Protein AF-A0A836BJX6-F1 (afdb_monomer_lite)

pLDDT: mean 82.96, std 8.52, range [55.5, 93.0]

Sequence (213 aa):
MNEREEIRWKFQVMLENTSTVMNWAENQRKILVDFYKQNIRDVEKVRNYWIAGIGFGITIFAPLIAIGAIELFYSFYLIVAGLVAIGLFMVTNNYIFKKTQEQDKINVMYFQAINGEMLPLKGMISTLALNDDQKTINMITLQNYIHSYTKAISYDVSFHMSKTMKLDKFDDKPFRESYEYAKQNLELFSKSDYETGVDRIKKFIEDFEKNEK

Structure (mmCIF, N/CA/C/O backbone):
data_AF-A0A836BJX6-F1
#
_entry.id   AF-A0A836BJX6-F1
#
loop_
_atom_site.group_PDB
_atom_site.id
_atom_site.type_symbol
_atom_site.label_atom_id
_atom_site.label_alt_id
_atom_site.label_comp_id
_atom_site.label_asym_id
_atom_site.label_entity_id
_atom_site.label_seq_id
_atom_site.pdbx_PDB_ins_code
_atom_site.Cartn_x
_atom_site.Cartn_y
_atom_site.Cartn_z
_atom_site.occupancy
_atom_site.B_iso_or_equiv
_atom_site.auth_seq_id
_atom_site.auth_comp_id
_atom_site.auth_asym_id
_atom_site.auth_atom_id
_atom_site.pdbx_PDB_model_num
ATOM 1 N N . MET A 1 1 ? -12.489 10.574 38.493 1.00 55.81 1 MET A N 1
ATOM 2 C CA . MET A 1 1 ? -12.657 10.728 37.034 1.00 55.81 1 MET A CA 1
ATOM 3 C C . MET A 1 1 ? -14.092 10.351 36.724 1.00 55.81 1 MET A C 1
ATOM 5 O O . MET A 1 1 ? -14.533 9.329 37.235 1.00 55.81 1 MET A O 1
ATOM 9 N N . ASN A 1 2 ? -14.851 11.207 36.045 1.00 79.94 2 ASN A N 1
ATOM 10 C CA . ASN A 1 2 ? -16.271 10.952 35.777 1.00 79.94 2 ASN A CA 1
ATOM 11 C C . ASN A 1 2 ? -16.389 9.897 34.654 1.00 79.94 2 ASN A C 1
ATOM 13 O O . ASN A 1 2 ? -15.623 9.978 33.697 1.00 79.94 2 ASN A O 1
ATOM 17 N N . GLU A 1 3 ? -17.316 8.932 34.718 1.00 76.56 3 GLU A N 1
ATOM 18 C CA . GLU A 1 3 ? -17.460 7.866 33.691 1.00 76.56 3 GLU A CA 1
ATOM 19 C C . GLU A 1 3 ? -17.568 8.441 32.266 1.00 76.56 3 GLU A C 1
ATOM 21 O O . GLU A 1 3 ? -17.041 7.891 31.300 1.00 76.56 3 GLU A O 1
ATOM 26 N N . ARG A 1 4 ? -18.189 9.620 32.139 1.00 77.00 4 ARG A N 1
ATOM 27 C CA . ARG A 1 4 ? -18.310 10.358 30.875 1.00 77.00 4 ARG A CA 1
ATOM 28 C C . ARG A 1 4 ? -16.966 10.838 30.314 1.00 77.00 4 ARG A C 1
ATOM 30 O O . ARG A 1 4 ? -16.794 10.882 29.099 1.00 77.00 4 ARG A O 1
ATOM 37 N N . GLU A 1 5 ? -16.025 11.223 31.173 1.00 81.75 5 GLU A N 1
ATOM 38 C CA . GLU A 1 5 ? -14.677 11.638 30.756 1.00 81.75 5 GLU A CA 1
ATOM 39 C C . GLU A 1 5 ? -13.862 10.438 30.275 1.00 81.75 5 GLU A C 1
ATOM 41 O O . GLU A 1 5 ? -13.159 10.541 29.273 1.00 81.75 5 GLU A O 1
ATOM 46 N N . GLU A 1 6 ? -14.005 9.287 30.935 1.00 82.38 6 GLU A N 1
ATOM 47 C CA . GLU A 1 6 ? -13.328 8.052 30.537 1.00 82.38 6 GLU A CA 1
ATOM 48 C C . GLU A 1 6 ? -13.796 7.559 29.160 1.00 82.38 6 GLU A C 1
ATOM 50 O O . GLU A 1 6 ? -12.974 7.205 28.313 1.00 82.38 6 GLU A O 1
ATOM 55 N N . ILE A 1 7 ? -15.107 7.582 28.900 1.00 82.12 7 ILE A N 1
ATOM 56 C CA . ILE A 1 7 ? -15.665 7.197 27.597 1.00 82.12 7 ILE A CA 1
ATOM 57 C C . ILE A 1 7 ? -15.179 8.148 26.494 1.00 82.12 7 ILE A C 1
ATOM 59 O O . ILE A 1 7 ? -14.721 7.689 25.445 1.00 82.12 7 ILE A O 1
ATOM 63 N N . ARG A 1 8 ? -15.198 9.467 26.737 1.00 82.62 8 ARG A N 1
ATOM 64 C CA . ARG A 1 8 ? -14.658 10.461 25.791 1.00 82.62 8 ARG A CA 1
ATOM 65 C C . ARG A 1 8 ? -13.181 10.231 25.496 1.00 82.62 8 ARG A C 1
ATOM 67 O O . ARG A 1 8 ? -12.785 10.275 24.334 1.00 82.62 8 ARG A O 1
ATOM 74 N N . TRP A 1 9 ? -12.385 9.950 26.526 1.00 85.88 9 TRP A N 1
ATOM 75 C CA . TRP A 1 9 ? -10.968 9.643 26.361 1.00 85.88 9 TRP A CA 1
ATOM 76 C C . TRP A 1 9 ? -10.759 8.383 25.510 1.00 85.88 9 TRP A C 1
ATOM 78 O O . TRP A 1 9 ? -9.956 8.404 24.581 1.00 85.88 9 TRP A O 1
ATOM 88 N N . LYS A 1 10 ? -11.540 7.317 25.727 1.00 87.38 10 LYS A N 1
ATOM 89 C CA . LYS A 1 10 ? -11.492 6.101 24.892 1.00 87.38 10 LYS A CA 1
ATOM 90 C C . LYS A 1 10 ? -11.817 6.395 23.424 1.00 87.38 10 LYS A C 1
ATOM 92 O O . LYS A 1 10 ? -11.100 5.930 22.539 1.00 87.38 10 LYS A O 1
ATOM 97 N N . PHE A 1 11 ? -12.843 7.202 23.145 1.00 88.94 11 PHE A N 1
ATOM 98 C CA . PHE A 1 11 ? -13.142 7.647 21.776 1.00 88.94 11 PHE A CA 1
ATOM 99 C C . PHE A 1 11 ? -12.003 8.456 21.158 1.00 88.94 11 PHE A C 1
ATOM 101 O O . PHE A 1 11 ? -11.637 8.211 20.007 1.00 88.94 11 PHE A O 1
ATOM 108 N N . GLN A 1 12 ? -11.401 9.367 21.922 1.00 88.56 12 GLN A N 1
ATOM 109 C CA . GLN A 1 12 ? -10.245 10.132 21.467 1.00 88.56 12 GLN A CA 1
ATOM 110 C C . GLN A 1 12 ? -9.068 9.214 21.108 1.00 88.56 12 GLN A C 1
ATOM 112 O O . GLN A 1 12 ? -8.523 9.336 20.013 1.00 88.56 12 GLN A O 1
ATOM 117 N N . VAL A 1 13 ? -8.741 8.237 21.958 1.00 88.00 13 VAL A N 1
ATOM 118 C CA . VAL A 1 13 ? -7.689 7.242 21.687 1.00 88.00 13 VAL A CA 1
ATOM 119 C C . VAL A 1 13 ? -7.976 6.463 20.397 1.00 88.00 13 VAL A C 1
ATOM 121 O O . VAL A 1 13 ? -7.078 6.251 19.582 1.00 88.00 13 VAL A O 1
ATOM 124 N N . MET A 1 14 ? -9.228 6.066 20.151 1.00 89.56 14 MET A N 1
ATOM 125 C CA . MET A 1 14 ? -9.612 5.370 18.913 1.00 89.56 14 MET A CA 1
ATOM 126 C C . MET A 1 14 ? -9.451 6.254 17.661 1.00 89.56 14 MET A C 1
ATOM 128 O O . MET A 1 14 ? -8.973 5.780 16.623 1.00 89.56 14 MET A O 1
ATOM 132 N N . LEU A 1 15 ? -9.793 7.545 17.751 1.00 89.75 15 LEU A N 1
ATOM 133 C CA . LEU A 1 15 ? -9.599 8.518 16.667 1.00 89.75 15 LEU A CA 1
ATOM 134 C C . LEU A 1 15 ? -8.116 8.789 16.384 1.00 89.75 15 LEU A C 1
ATOM 136 O O . LEU A 1 15 ? -7.718 8.886 15.217 1.00 89.75 15 LEU A O 1
ATOM 140 N N . GLU A 1 16 ? -7.300 8.903 17.431 1.00 89.31 16 GLU A N 1
ATOM 141 C CA . GLU A 1 16 ? -5.851 9.105 17.335 1.00 89.31 16 GLU A CA 1
ATOM 142 C C . GLU A 1 16 ? -5.159 7.884 16.726 1.00 89.31 16 GLU A C 1
ATOM 144 O O . GLU A 1 16 ? -4.357 8.035 15.801 1.00 89.31 16 GLU A O 1
ATOM 149 N N . ASN A 1 17 ? -5.534 6.674 17.150 1.00 85.75 17 ASN A N 1
ATOM 150 C CA . ASN A 1 17 ? -5.031 5.429 16.570 1.00 85.75 17 ASN A CA 1
ATOM 151 C C . ASN A 1 17 ? -5.356 5.339 15.075 1.00 85.75 17 ASN A C 1
ATOM 153 O O . ASN A 1 17 ? -4.464 5.105 14.260 1.00 85.75 17 ASN A O 1
ATOM 157 N N . THR A 1 18 ? -6.609 5.607 14.696 1.00 88.50 18 THR A N 1
ATOM 158 C CA . THR A 1 18 ? -7.029 5.595 13.285 1.00 88.50 18 THR A CA 1
ATOM 159 C C . THR A 1 18 ? -6.252 6.636 12.474 1.00 88.50 18 THR A C 1
ATOM 161 O O . THR A 1 18 ? -5.728 6.333 11.404 1.00 88.50 18 THR A O 1
ATOM 164 N N . SER A 1 19 ? -6.093 7.851 13.009 1.00 90.94 19 SER A N 1
ATOM 165 C CA . SER A 1 19 ? -5.349 8.930 12.341 1.00 90.94 19 SER A CA 1
ATOM 166 C C . SER A 1 19 ? -3.856 8.611 12.199 1.00 90.94 19 SER A C 1
ATOM 168 O O . SER A 1 19 ? -3.253 8.923 11.174 1.00 90.94 19 SER A O 1
ATOM 170 N N . THR A 1 20 ? -3.260 7.954 13.194 1.00 89.00 20 THR A N 1
ATOM 171 C CA . THR A 1 20 ? -1.860 7.509 13.156 1.00 89.00 20 THR A CA 1
ATOM 172 C C . THR A 1 20 ? -1.645 6.488 12.047 1.00 89.00 20 THR A C 1
ATOM 174 O O . THR A 1 20 ? -0.697 6.610 11.271 1.00 89.00 20 THR A O 1
ATOM 177 N N . VAL A 1 21 ? -2.556 5.522 11.916 1.00 86.94 21 VAL A N 1
ATOM 178 C CA . VAL A 1 21 ? -2.493 4.506 10.862 1.00 86.94 21 VAL A CA 1
ATOM 179 C C . VAL A 1 21 ? -2.696 5.127 9.475 1.00 86.94 21 VAL A C 1
ATOM 181 O O . VAL A 1 21 ? -1.946 4.801 8.556 1.00 86.94 21 VAL A O 1
ATOM 184 N N . MET A 1 22 ? -3.625 6.079 9.328 1.00 90.88 22 MET A N 1
ATOM 185 C CA . MET A 1 22 ? -3.804 6.838 8.081 1.00 90.88 22 MET A CA 1
ATOM 186 C C . MET A 1 22 ? -2.535 7.598 7.683 1.00 90.88 22 MET A C 1
ATOM 188 O O . MET A 1 22 ? -2.099 7.517 6.537 1.00 90.88 22 MET A O 1
ATOM 192 N N . ASN A 1 23 ? -1.924 8.318 8.629 1.00 90.88 23 ASN A N 1
ATOM 193 C CA . ASN A 1 23 ? -0.701 9.084 8.384 1.00 90.88 23 ASN A CA 1
ATOM 194 C C . ASN A 1 23 ? 0.474 8.172 8.024 1.00 90.88 23 ASN A C 1
ATOM 196 O O . ASN A 1 23 ? 1.243 8.485 7.115 1.00 90.88 23 ASN A O 1
ATOM 200 N N . TRP A 1 24 ? 0.600 7.035 8.710 1.00 89.94 24 TRP A N 1
ATOM 201 C CA . TRP A 1 24 ? 1.598 6.027 8.380 1.00 89.94 24 TRP A CA 1
ATOM 202 C C . TRP A 1 24 ? 1.374 5.474 6.965 1.00 89.94 24 TRP A C 1
ATOM 204 O O . TRP A 1 24 ? 2.324 5.447 6.184 1.00 89.94 24 TRP A O 1
ATOM 214 N N . ALA A 1 25 ? 0.139 5.119 6.595 1.00 86.88 25 ALA A N 1
ATOM 215 C CA . ALA A 1 25 ? -0.181 4.607 5.262 1.00 86.88 25 ALA A CA 1
ATOM 216 C C . ALA A 1 25 ? 0.111 5.654 4.174 1.00 86.88 25 ALA A C 1
ATOM 218 O O . ALA A 1 25 ? 0.750 5.349 3.171 1.00 86.88 25 ALA A O 1
ATOM 219 N N . GLU A 1 26 ? -0.267 6.913 4.390 1.00 87.25 26 GLU A N 1
ATOM 220 C CA . GLU A 1 26 ? 0.047 8.006 3.466 1.00 87.25 26 GLU A CA 1
ATOM 221 C C . GLU A 1 26 ? 1.561 8.229 3.329 1.00 87.25 26 GLU A C 1
ATOM 223 O O . GLU A 1 26 ? 2.058 8.510 2.237 1.00 87.25 26 GLU A O 1
ATOM 228 N N . ASN A 1 27 ? 2.322 8.063 4.413 1.00 89.56 27 ASN A N 1
ATOM 229 C CA . ASN A 1 27 ? 3.777 8.137 4.361 1.00 89.56 27 ASN A CA 1
ATOM 230 C C . ASN A 1 27 ? 4.382 6.982 3.546 1.00 89.56 27 ASN A C 1
ATOM 232 O O . ASN A 1 27 ? 5.224 7.228 2.684 1.00 89.56 27 ASN A O 1
ATOM 236 N N . GLN A 1 28 ? 3.916 5.743 3.746 1.00 82.88 28 GLN A N 1
ATOM 237 C CA . GLN A 1 28 ? 4.353 4.600 2.931 1.00 82.88 28 GLN A CA 1
ATOM 238 C C . GLN A 1 28 ? 4.023 4.804 1.445 1.00 82.88 28 GLN A C 1
ATOM 240 O O . GLN A 1 28 ? 4.869 4.561 0.580 1.00 82.88 28 GLN A O 1
ATOM 245 N N . ARG A 1 29 ? 2.834 5.347 1.139 1.00 86.69 29 ARG A N 1
ATOM 246 C CA . ARG A 1 29 ? 2.442 5.718 -0.228 1.00 86.69 29 ARG A CA 1
ATOM 247 C C . ARG A 1 29 ? 3.435 6.693 -0.850 1.00 86.69 29 ARG A C 1
ATOM 249 O O . ARG A 1 29 ? 3.865 6.477 -1.980 1.00 86.69 29 ARG A O 1
ATOM 256 N N . LYS A 1 30 ? 3.803 7.759 -0.130 1.00 88.81 30 LYS A N 1
ATOM 257 C CA . LYS A 1 30 ? 4.759 8.773 -0.608 1.00 88.81 30 LYS A CA 1
ATOM 258 C C . LYS A 1 30 ? 6.128 8.169 -0.898 1.00 88.81 30 LYS A C 1
ATOM 260 O O . LYS A 1 30 ? 6.632 8.363 -1.999 1.00 88.81 30 LYS A O 1
ATOM 265 N N . ILE A 1 31 ? 6.669 7.375 0.030 1.00 87.38 31 ILE A N 1
ATOM 266 C CA . ILE A 1 31 ? 7.957 6.684 -0.146 1.00 87.38 31 ILE A CA 1
ATOM 267 C C . ILE A 1 31 ? 7.940 5.840 -1.426 1.00 87.38 31 ILE A C 1
ATOM 269 O O . ILE A 1 31 ? 8.872 5.885 -2.229 1.00 87.38 31 ILE A O 1
ATOM 273 N N . LEU A 1 32 ? 6.859 5.095 -1.653 1.00 84.12 32 LEU A N 1
ATOM 274 C CA . LEU A 1 32 ? 6.735 4.243 -2.826 1.00 84.12 32 LEU A CA 1
ATOM 275 C C . LEU A 1 32 ? 6.571 5.055 -4.119 1.00 84.12 32 LEU A C 1
ATOM 277 O O . LEU A 1 32 ? 7.214 4.754 -5.123 1.00 84.12 32 LEU A O 1
ATOM 281 N N . VAL A 1 33 ? 5.759 6.111 -4.102 1.00 86.50 33 VAL A N 1
ATOM 282 C CA . VAL A 1 33 ? 5.619 7.037 -5.235 1.00 86.50 33 VAL A CA 1
ATOM 283 C C . VAL A 1 33 ? 6.966 7.651 -5.611 1.00 86.50 33 VAL A C 1
ATOM 285 O O . VAL A 1 33 ? 7.277 7.743 -6.800 1.00 86.50 33 VAL A O 1
ATOM 288 N N . ASP A 1 34 ? 7.772 8.040 -4.628 1.00 88.75 34 ASP A N 1
ATOM 289 C CA . ASP A 1 34 ? 9.089 8.627 -4.862 1.00 88.75 34 ASP A CA 1
ATOM 290 C C . ASP A 1 34 ? 10.076 7.595 -5.419 1.00 88.75 34 ASP A C 1
ATOM 292 O O . ASP A 1 34 ? 10.768 7.888 -6.397 1.00 88.75 34 ASP A O 1
ATOM 296 N N . PHE A 1 35 ? 10.054 6.358 -4.912 1.00 86.50 35 PHE A N 1
ATOM 297 C CA . PHE A 1 35 ? 10.821 5.241 -5.472 1.00 86.50 35 PHE A CA 1
ATOM 298 C C . PHE A 1 35 ? 10.488 4.989 -6.953 1.00 86.50 35 PHE A C 1
ATOM 300 O O . PHE A 1 35 ? 11.386 4.840 -7.786 1.00 86.50 35 PHE A O 1
ATOM 307 N N . TYR A 1 36 ? 9.203 4.977 -7.321 1.00 86.19 36 TYR A N 1
ATOM 308 C CA . TYR A 1 36 ? 8.782 4.803 -8.715 1.00 86.19 36 TYR A CA 1
ATOM 309 C C . TYR A 1 36 ? 9.175 5.989 -9.594 1.00 86.19 36 TYR A C 1
ATOM 311 O O . TYR A 1 36 ? 9.715 5.787 -10.683 1.00 86.19 36 TYR A O 1
ATOM 319 N N . LYS A 1 37 ? 8.971 7.223 -9.119 1.00 87.75 37 LYS A N 1
ATOM 320 C CA . LYS A 1 37 ? 9.388 8.434 -9.841 1.00 87.75 37 LYS A CA 1
ATOM 321 C C . LYS A 1 37 ? 10.891 8.454 -10.086 1.00 87.75 37 LYS A C 1
ATOM 323 O O . LYS A 1 37 ? 11.312 8.837 -11.174 1.00 87.75 37 LYS A O 1
ATOM 328 N N . GLN A 1 38 ? 11.694 8.052 -9.104 1.00 89.12 38 GLN A N 1
ATOM 329 C CA . GLN A 1 38 ? 13.144 7.981 -9.253 1.00 89.12 38 GLN A CA 1
ATOM 330 C C . GLN A 1 38 ? 13.542 6.931 -10.296 1.00 89.12 38 GLN A C 1
ATOM 332 O O . GLN A 1 38 ? 14.253 7.262 -11.241 1.00 89.12 38 GLN A O 1
ATOM 337 N N . ASN A 1 39 ? 12.997 5.715 -10.201 1.00 85.50 39 ASN A N 1
ATOM 338 C CA . ASN A 1 39 ? 13.264 4.655 -11.177 1.00 85.50 39 ASN A CA 1
ATOM 339 C C . ASN A 1 39 ? 12.848 5.039 -12.604 1.00 85.50 39 ASN A C 1
ATOM 341 O O . ASN A 1 39 ? 13.595 4.793 -13.549 1.00 85.50 39 ASN A O 1
ATOM 345 N N . ILE A 1 40 ? 11.673 5.654 -12.776 1.00 89.38 40 ILE A N 1
ATOM 346 C CA . ILE A 1 40 ? 11.218 6.138 -14.086 1.00 89.38 40 ILE A CA 1
ATOM 347 C C . ILE A 1 40 ? 12.182 7.206 -14.607 1.00 89.38 40 ILE A C 1
ATOM 349 O O . ILE A 1 40 ? 12.640 7.088 -15.739 1.00 89.38 40 ILE A O 1
ATOM 353 N N . ARG A 1 41 ? 12.560 8.191 -13.782 1.00 90.75 41 ARG A N 1
ATOM 354 C CA . ARG A 1 41 ? 13.509 9.245 -14.175 1.00 90.75 41 ARG A CA 1
ATOM 355 C C . ARG A 1 41 ? 14.859 8.690 -14.609 1.00 90.75 41 ARG A C 1
ATOM 357 O O . ARG A 1 41 ? 15.432 9.193 -15.570 1.00 90.75 41 ARG A O 1
ATOM 364 N N . ASP A 1 42 ? 15.382 7.681 -13.923 1.00 89.12 42 ASP A N 1
ATOM 365 C CA . ASP A 1 42 ? 16.680 7.104 -14.272 1.00 89.12 42 ASP A CA 1
ATOM 366 C C . ASP A 1 42 ? 16.614 6.326 -15.594 1.00 89.12 42 ASP A C 1
ATOM 368 O O . ASP A 1 42 ? 17.497 6.477 -16.441 1.00 89.12 42 ASP A O 1
ATOM 372 N N . VAL A 1 43 ? 15.519 5.603 -15.852 1.00 87.94 43 VAL A N 1
ATOM 373 C CA . VAL A 1 43 ? 15.284 4.969 -17.161 1.00 87.94 43 VAL A CA 1
ATOM 374 C C . VAL A 1 43 ? 15.064 6.008 -18.262 1.00 87.94 43 VAL A C 1
ATOM 376 O O . VAL A 1 43 ? 15.597 5.855 -19.360 1.00 87.94 43 VAL A O 1
ATOM 379 N N . GLU A 1 44 ? 14.330 7.087 -17.989 1.00 88.25 44 GLU A N 1
ATOM 380 C CA . GLU A 1 44 ? 14.126 8.184 -18.938 1.00 88.25 44 GLU A CA 1
ATOM 381 C C . GLU A 1 44 ? 15.430 8.898 -19.286 1.00 88.25 44 GLU A C 1
ATOM 383 O O . GLU A 1 44 ? 15.652 9.196 -20.458 1.00 88.25 44 GLU A O 1
ATOM 388 N N . LYS A 1 45 ? 16.318 9.134 -18.311 1.00 89.62 45 LYS A N 1
ATOM 389 C CA . LYS A 1 45 ? 17.658 9.678 -18.573 1.00 89.62 45 LYS A CA 1
ATOM 390 C C . LYS A 1 45 ? 18.420 8.774 -19.529 1.00 89.62 45 LYS A C 1
ATOM 392 O O . LYS A 1 45 ? 18.898 9.257 -20.549 1.00 89.62 45 LYS A O 1
ATOM 397 N N . VAL A 1 46 ? 18.493 7.473 -19.235 1.00 86.69 46 VAL A N 1
ATOM 398 C CA . VAL A 1 46 ? 19.176 6.494 -20.097 1.00 86.69 46 VAL A CA 1
ATOM 399 C C . VAL A 1 46 ? 18.567 6.500 -21.500 1.00 86.69 46 VAL A C 1
ATOM 401 O O . VAL A 1 46 ? 19.296 6.632 -22.479 1.00 86.69 46 VAL A O 1
ATOM 404 N N . ARG A 1 47 ? 17.234 6.451 -21.616 1.00 85.88 47 ARG A N 1
ATOM 405 C CA . ARG A 1 47 ? 16.522 6.547 -22.900 1.00 85.88 47 ARG A CA 1
ATOM 406 C C . ARG A 1 47 ? 16.891 7.825 -23.656 1.00 85.88 47 ARG A C 1
ATOM 408 O O . ARG A 1 47 ? 17.194 7.757 -24.842 1.00 85.88 47 ARG A O 1
ATOM 415 N N . ASN A 1 48 ? 16.878 8.976 -22.991 1.00 87.00 48 ASN A N 1
ATOM 416 C CA . ASN A 1 48 ? 17.174 10.262 -23.618 1.00 87.00 48 ASN A CA 1
ATOM 417 C C . ASN A 1 48 ? 18.644 10.352 -24.062 1.00 87.00 48 ASN A C 1
ATOM 419 O O . ASN A 1 48 ? 18.904 10.874 -25.143 1.00 87.00 48 ASN A O 1
ATOM 423 N N . TYR A 1 49 ? 19.589 9.789 -23.296 1.00 86.38 49 TYR A N 1
ATOM 424 C CA . TYR A 1 49 ? 20.987 9.652 -23.722 1.00 86.38 49 TYR A CA 1
ATOM 425 C C . TYR A 1 49 ? 21.112 8.803 -24.989 1.00 86.38 49 TYR A C 1
ATOM 427 O O . TYR A 1 49 ? 21.795 9.212 -25.927 1.00 86.38 49 TYR A O 1
ATOM 435 N N . TRP A 1 50 ? 20.417 7.662 -25.060 1.00 82.12 50 TRP A N 1
ATOM 436 C CA . TRP A 1 50 ? 20.405 6.831 -26.266 1.00 82.12 50 TRP A CA 1
ATOM 437 C C . TRP A 1 50 ? 19.798 7.566 -27.460 1.00 82.12 50 TRP A C 1
ATOM 439 O O . TRP A 1 50 ? 20.410 7.581 -28.523 1.00 82.12 50 TRP A O 1
ATOM 449 N N . ILE A 1 51 ? 18.643 8.220 -27.292 1.00 84.44 51 ILE A N 1
ATOM 450 C CA . ILE A 1 51 ? 17.994 9.006 -28.356 1.00 84.44 51 ILE A CA 1
ATOM 451 C C . ILE A 1 51 ? 18.926 10.114 -28.855 1.00 84.44 51 ILE A C 1
ATOM 453 O O . ILE A 1 51 ? 19.062 10.291 -30.063 1.00 84.44 51 ILE A O 1
ATOM 457 N N . ALA A 1 52 ? 19.596 10.830 -27.949 1.00 85.19 52 ALA A N 1
ATOM 458 C CA . ALA A 1 52 ? 20.560 11.863 -28.314 1.00 85.19 52 ALA A CA 1
ATOM 459 C C . ALA A 1 52 ? 21.754 11.279 -29.088 1.00 85.19 52 ALA A C 1
ATOM 461 O O . ALA A 1 52 ? 22.135 11.825 -30.122 1.00 85.19 52 ALA A O 1
ATOM 462 N N . GLY A 1 53 ? 22.301 10.142 -28.642 1.00 84.00 53 GLY A N 1
ATOM 463 C CA . GLY A 1 53 ? 23.383 9.439 -29.338 1.00 84.00 53 GLY A CA 1
ATOM 464 C C . GLY A 1 53 ? 22.981 8.952 -30.734 1.00 84.00 53 GLY A C 1
ATOM 465 O O . GLY A 1 53 ? 23.736 9.127 -31.688 1.00 84.00 53 GLY A O 1
ATOM 466 N N . ILE A 1 54 ? 21.768 8.411 -30.879 1.00 81.25 54 ILE A N 1
ATOM 467 C CA . ILE A 1 54 ? 21.203 7.999 -32.173 1.00 81.25 54 ILE A CA 1
ATOM 468 C C . ILE A 1 54 ? 21.016 9.215 -33.083 1.00 81.25 54 ILE A C 1
ATOM 470 O O . ILE A 1 54 ? 21.437 9.182 -34.237 1.00 81.25 54 ILE A O 1
ATOM 474 N N . GLY A 1 55 ? 20.422 10.298 -32.574 1.00 82.44 55 GLY A N 1
ATOM 475 C CA . GLY A 1 55 ? 20.213 11.532 -33.334 1.00 82.44 55 GLY A CA 1
ATOM 476 C C . GLY A 1 55 ? 21.528 12.139 -33.824 1.00 82.44 55 GLY A C 1
ATOM 477 O O . GLY A 1 55 ? 21.636 12.528 -34.988 1.00 82.44 55 GLY A O 1
ATOM 478 N N . PHE A 1 56 ? 22.554 12.144 -32.971 1.00 84.62 56 PHE A N 1
ATOM 479 C CA . PHE A 1 56 ? 23.906 12.557 -33.341 1.00 84.62 56 PHE A CA 1
ATOM 480 C C . PHE A 1 56 ? 24.493 11.661 -34.440 1.00 84.62 56 PHE A C 1
ATOM 482 O O . PHE A 1 56 ? 24.971 12.168 -35.454 1.00 84.62 56 PHE A O 1
ATOM 489 N N . GLY A 1 57 ? 24.382 10.336 -34.288 1.00 79.06 57 GLY A N 1
ATOM 490 C CA . GLY A 1 57 ? 24.822 9.371 -35.295 1.00 79.06 57 GLY A CA 1
ATOM 491 C C . GLY A 1 57 ? 24.146 9.588 -36.650 1.00 79.06 57 GLY A C 1
ATOM 492 O O . GLY A 1 57 ? 24.832 9.697 -37.662 1.00 79.06 57 GLY A O 1
ATOM 493 N N . ILE A 1 58 ? 22.819 9.736 -36.684 1.00 79.81 58 ILE A N 1
ATOM 494 C CA . ILE A 1 58 ? 22.073 10.020 -37.921 1.00 79.81 58 ILE A CA 1
ATOM 495 C C . ILE A 1 58 ? 22.569 11.320 -38.564 1.00 79.81 58 ILE A C 1
ATOM 497 O O . ILE A 1 58 ? 22.823 11.348 -39.766 1.00 79.81 58 ILE A O 1
ATOM 501 N N . THR A 1 59 ? 22.755 12.376 -37.769 1.00 81.94 59 THR A N 1
ATOM 502 C CA . THR A 1 59 ? 23.178 13.695 -38.266 1.00 81.94 59 THR A CA 1
ATOM 503 C C . THR A 1 59 ? 24.570 13.661 -38.904 1.00 81.94 59 THR A C 1
ATOM 505 O O . THR A 1 59 ? 24.815 14.391 -39.858 1.00 81.94 59 THR A O 1
ATOM 508 N N . ILE A 1 60 ? 25.474 12.805 -38.420 1.00 82.12 60 ILE A N 1
ATOM 509 C CA . ILE A 1 60 ? 26.834 12.669 -38.966 1.00 82.12 60 ILE A CA 1
ATOM 510 C C . ILE A 1 60 ? 26.888 11.681 -40.129 1.00 82.12 60 ILE A C 1
ATOM 512 O O . ILE A 1 60 ? 27.466 11.980 -41.173 1.00 82.12 60 ILE A O 1
ATOM 516 N N . PHE A 1 61 ? 26.307 10.494 -39.965 1.00 74.50 61 PHE A N 1
ATOM 517 C CA . PHE A 1 61 ? 26.465 9.415 -40.935 1.00 74.50 61 PHE A CA 1
ATOM 518 C C . PHE A 1 61 ? 25.562 9.584 -42.158 1.00 74.50 61 PHE A C 1
ATOM 520 O O . PHE A 1 61 ? 25.991 9.239 -43.257 1.00 74.50 61 PHE A O 1
ATOM 527 N N . ALA A 1 62 ? 24.354 10.148 -42.022 1.00 77.50 62 ALA A N 1
ATOM 528 C CA . ALA A 1 62 ? 23.455 10.306 -43.168 1.00 77.50 62 ALA A CA 1
ATOM 529 C C . ALA A 1 62 ? 24.042 11.215 -44.272 1.00 77.50 62 ALA A C 1
ATOM 531 O O . ALA A 1 62 ? 24.021 10.797 -45.432 1.00 77.50 62 ALA A O 1
ATOM 532 N N . PRO A 1 63 ? 24.644 12.386 -43.969 1.00 79.56 63 PRO A N 1
ATOM 533 C CA . PRO A 1 63 ? 25.333 13.188 -44.981 1.00 79.56 63 PRO A CA 1
ATOM 534 C C . PRO A 1 63 ? 26.542 12.479 -45.599 1.00 79.56 63 PRO A C 1
ATOM 536 O O . PRO A 1 63 ? 26.721 12.542 -46.811 1.00 79.56 63 PRO A O 1
ATOM 539 N N . LEU A 1 64 ? 27.350 11.776 -44.794 1.00 76.50 64 LEU A N 1
ATOM 540 C CA . LEU A 1 64 ? 28.544 11.062 -45.271 1.00 76.50 64 LEU A CA 1
ATOM 541 C C . LEU A 1 64 ? 28.201 9.918 -46.241 1.00 76.50 64 LEU A C 1
ATOM 543 O O . LEU A 1 64 ? 28.919 9.703 -47.218 1.00 76.50 64 LEU A O 1
ATOM 547 N N . ILE A 1 65 ? 27.085 9.220 -46.011 1.00 74.50 65 ILE A N 1
ATOM 548 C CA . ILE A 1 65 ? 26.538 8.235 -46.957 1.00 74.50 65 ILE A CA 1
ATOM 549 C C . ILE A 1 65 ? 26.025 8.933 -48.219 1.00 74.50 65 ILE A C 1
ATOM 551 O O . ILE A 1 65 ? 26.302 8.472 -49.323 1.00 74.50 65 ILE A O 1
ATOM 555 N N . ALA A 1 66 ? 25.297 10.046 -48.073 1.00 76.75 66 ALA A N 1
ATOM 556 C CA . ALA A 1 66 ? 24.696 10.760 -49.200 1.00 76.75 66 ALA A CA 1
ATOM 557 C C . ALA A 1 66 ? 25.738 11.289 -50.201 1.00 76.75 66 ALA A C 1
ATOM 559 O O . ALA A 1 66 ? 25.479 11.295 -51.402 1.00 76.75 66 ALA A O 1
ATOM 560 N N . ILE A 1 67 ? 26.921 11.690 -49.723 1.00 79.75 67 ILE A N 1
ATOM 561 C CA . ILE A 1 67 ? 28.040 12.133 -50.574 1.00 79.75 67 ILE A CA 1
ATOM 562 C C . ILE A 1 67 ? 28.939 10.980 -51.058 1.00 79.75 67 ILE A C 1
ATOM 564 O O . ILE A 1 67 ? 29.957 11.232 -51.698 1.00 79.75 67 ILE A O 1
ATOM 568 N N . GLY A 1 68 ? 28.599 9.724 -50.742 1.00 70.31 68 GLY A N 1
ATOM 569 C CA . GLY A 1 68 ? 29.355 8.540 -51.162 1.00 70.31 68 GLY A CA 1
ATOM 570 C C . GLY A 1 68 ? 30.716 8.364 -50.479 1.00 70.31 68 GLY A C 1
ATOM 571 O O . GLY A 1 68 ? 31.517 7.554 -50.933 1.00 70.31 68 GLY A O 1
ATOM 572 N N . ALA A 1 69 ? 30.991 9.097 -49.394 1.00 69.12 69 ALA A N 1
ATOM 573 C CA . ALA A 1 69 ? 32.248 8.999 -48.642 1.00 69.12 69 ALA A CA 1
ATOM 574 C C . ALA A 1 69 ? 32.338 7.723 -47.785 1.00 69.12 69 ALA A C 1
ATOM 576 O O . ALA A 1 69 ? 33.411 7.365 -47.306 1.00 69.12 69 ALA A O 1
ATOM 577 N N . ILE A 1 70 ? 31.208 7.044 -47.579 1.00 68.00 70 ILE A N 1
ATOM 578 C CA . ILE A 1 70 ? 31.099 5.788 -46.844 1.00 68.00 70 ILE A CA 1
ATOM 579 C C . ILE A 1 70 ? 30.656 4.699 -47.825 1.00 68.00 70 ILE A C 1
ATOM 581 O O . ILE A 1 70 ? 29.604 4.814 -48.452 1.00 68.00 70 ILE A O 1
ATOM 585 N N . GLU A 1 71 ? 31.457 3.638 -47.951 1.00 66.75 71 GLU A N 1
ATOM 586 C CA . GLU A 1 71 ? 31.152 2.502 -48.827 1.00 66.75 71 GLU A CA 1
ATOM 587 C C . GLU A 1 71 ? 29.827 1.820 -48.445 1.00 66.75 71 GLU A C 1
ATOM 589 O O . GLU A 1 71 ? 29.484 1.694 -47.266 1.00 66.75 71 GLU A O 1
ATOM 594 N N . LEU A 1 72 ? 29.110 1.295 -49.446 1.00 61.69 72 LEU A N 1
ATOM 595 C CA . LEU A 1 72 ? 27.840 0.564 -49.295 1.00 61.69 72 LEU A CA 1
ATOM 596 C C . LEU A 1 72 ? 27.880 -0.548 -48.229 1.00 61.69 72 LEU A C 1
ATOM 598 O O . LEU A 1 72 ? 26.849 -0.852 -47.634 1.00 61.69 72 LEU A O 1
ATOM 602 N N . PHE A 1 73 ? 29.049 -1.115 -47.924 1.00 59.38 73 PHE A N 1
ATOM 603 C CA . PHE A 1 73 ? 29.230 -2.120 -46.873 1.00 59.38 73 PHE A CA 1
ATOM 604 C C . PHE A 1 73 ? 28.885 -1.599 -45.461 1.00 59.38 73 PHE A C 1
ATOM 606 O O . PHE A 1 73 ? 28.308 -2.320 -44.647 1.00 59.38 73 PHE A O 1
ATOM 613 N N . TYR A 1 74 ? 29.130 -0.315 -45.182 1.00 66.38 74 TYR A N 1
ATOM 614 C CA . TYR A 1 74 ? 28.802 0.319 -43.898 1.00 66.38 74 TYR A CA 1
ATOM 615 C C . TYR A 1 74 ? 27.308 0.636 -43.738 1.00 66.38 74 TYR A C 1
ATOM 617 O O . TYR A 1 74 ? 26.828 0.797 -42.613 1.00 66.38 74 TYR A O 1
ATOM 625 N N . SER A 1 75 ? 26.548 0.668 -44.839 1.00 66.88 75 SER A N 1
ATOM 626 C CA . SER A 1 75 ? 25.103 0.918 -44.800 1.00 66.88 75 SER A CA 1
ATOM 627 C C . SER A 1 75 ? 24.341 -0.178 -44.043 1.00 66.88 75 SER A C 1
ATOM 629 O O . SER A 1 75 ? 23.404 0.118 -43.302 1.00 66.88 75 SER A O 1
ATOM 631 N N . PHE A 1 76 ? 24.798 -1.434 -44.131 1.00 74.56 76 PHE A N 1
ATOM 632 C CA . PHE A 1 76 ? 24.220 -2.555 -43.392 1.00 74.56 76 PHE A CA 1
ATOM 633 C C . PHE A 1 76 ? 24.366 -2.387 -41.874 1.00 74.56 76 PHE A C 1
ATOM 635 O O . PHE A 1 76 ? 23.397 -2.558 -41.134 1.00 74.56 76 PHE A O 1
ATOM 642 N N . TYR A 1 77 ? 25.546 -1.978 -41.398 1.00 76.50 77 TYR A N 1
ATOM 643 C CA . TYR A 1 77 ? 25.783 -1.745 -39.970 1.00 76.50 77 TYR A CA 1
ATOM 644 C C . TYR A 1 77 ? 24.914 -0.618 -39.409 1.00 76.50 77 TYR A C 1
ATOM 646 O O . TYR A 1 77 ? 24.452 -0.709 -38.273 1.00 76.50 77 TYR A O 1
ATOM 654 N N . LEU A 1 78 ? 24.641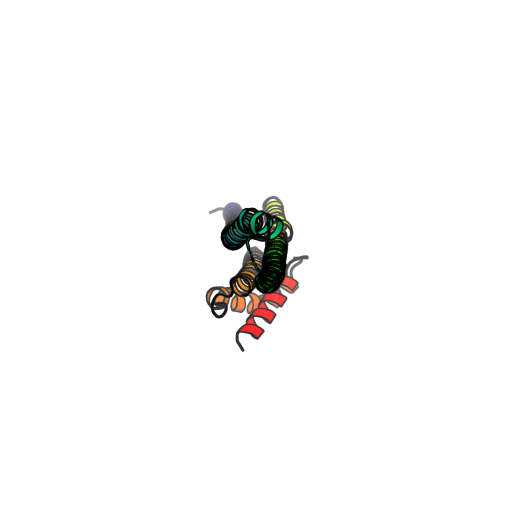 0.418 -40.204 1.00 74.12 78 LEU A N 1
ATOM 655 C CA . LEU A 1 78 ? 23.753 1.510 -39.808 1.00 74.12 78 LEU A CA 1
ATOM 656 C C . LEU A 1 78 ? 22.284 1.077 -39.750 1.00 74.12 78 LEU A C 1
ATOM 658 O O . LEU A 1 78 ? 21.576 1.470 -38.824 1.00 74.12 78 LEU A O 1
ATOM 662 N N . ILE A 1 79 ? 21.836 0.218 -40.672 1.00 78.81 79 ILE A N 1
ATOM 663 C CA . ILE A 1 79 ? 20.499 -0.397 -40.609 1.00 78.81 79 ILE A CA 1
ATOM 664 C C . ILE A 1 79 ? 20.376 -1.268 -39.353 1.00 78.81 79 ILE A C 1
ATOM 666 O O . ILE A 1 79 ? 19.402 -1.140 -38.610 1.00 78.81 79 ILE A O 1
ATOM 670 N N . VAL A 1 80 ? 21.377 -2.109 -39.072 1.00 81.25 80 VAL A N 1
ATOM 671 C CA . VAL A 1 80 ? 21.417 -2.936 -37.855 1.00 81.25 80 VAL A CA 1
ATOM 672 C C . VAL A 1 80 ? 21.395 -2.057 -36.600 1.00 81.25 80 VAL A C 1
ATOM 674 O O . VAL A 1 80 ? 20.601 -2.312 -35.696 1.00 81.25 80 VAL A O 1
ATOM 677 N N . ALA A 1 81 ? 22.190 -0.984 -36.554 1.00 80.00 81 ALA A N 1
ATOM 678 C CA . ALA A 1 81 ? 22.187 -0.032 -35.444 1.00 80.00 81 ALA A CA 1
ATOM 679 C C . ALA A 1 81 ? 20.818 0.648 -35.263 1.00 80.00 81 ALA A C 1
ATOM 681 O O . ALA A 1 81 ? 20.353 0.792 -34.133 1.00 80.00 81 ALA A O 1
ATOM 682 N N . GLY A 1 82 ? 20.138 1.001 -36.359 1.00 80.62 82 GLY A N 1
ATOM 683 C CA . GLY A 1 82 ? 18.777 1.542 -36.340 1.00 80.62 82 GLY A CA 1
ATOM 684 C C . GLY A 1 82 ? 17.751 0.558 -35.769 1.00 80.62 82 GLY A C 1
ATOM 685 O O . GLY A 1 82 ? 16.933 0.936 -34.931 1.00 80.62 82 GLY A O 1
ATOM 686 N N . LEU A 1 83 ? 17.824 -0.720 -36.149 1.00 84.38 83 LEU A N 1
ATOM 687 C CA . LEU A 1 83 ? 16.950 -1.764 -35.599 1.00 84.38 83 LEU A CA 1
ATOM 688 C C . LEU A 1 83 ? 17.197 -1.988 -34.102 1.00 84.38 83 LEU A C 1
ATOM 690 O O . LEU A 1 83 ? 16.241 -2.079 -33.330 1.00 84.38 83 LEU A O 1
ATOM 694 N N . VAL A 1 84 ? 18.463 -2.018 -33.673 1.00 84.56 84 VAL A N 1
ATOM 695 C CA . VAL A 1 84 ? 18.832 -2.125 -32.250 1.00 84.56 84 VAL A CA 1
ATOM 696 C C . VAL A 1 84 ? 18.307 -0.922 -31.464 1.00 84.56 84 VAL A C 1
ATOM 698 O O . VAL A 1 84 ? 17.706 -1.093 -30.404 1.00 84.56 84 VAL A O 1
ATOM 701 N N . ALA A 1 85 ? 18.466 0.287 -32.001 1.00 83.00 85 ALA A N 1
ATOM 702 C CA . ALA A 1 85 ? 17.960 1.521 -31.411 1.00 83.00 85 ALA A CA 1
ATOM 703 C C . ALA A 1 85 ? 16.435 1.507 -31.221 1.00 83.00 85 ALA A C 1
ATOM 705 O O . ALA A 1 85 ? 15.944 1.822 -30.134 1.00 83.00 85 ALA A O 1
ATOM 706 N N . ILE A 1 86 ? 15.683 1.100 -32.248 1.00 85.00 86 ILE A N 1
ATOM 707 C CA . ILE A 1 86 ? 14.221 0.963 -32.178 1.00 85.00 86 ILE A CA 1
ATOM 708 C C . ILE A 1 86 ? 13.833 -0.083 -31.127 1.00 85.00 86 ILE A C 1
ATOM 710 O O . ILE A 1 86 ? 12.949 0.173 -30.307 1.00 85.00 86 ILE A O 1
ATOM 714 N N . GLY A 1 87 ? 14.520 -1.228 -31.101 1.00 86.38 87 GLY A N 1
ATOM 715 C CA . GLY A 1 87 ? 14.302 -2.269 -30.098 1.00 86.38 87 GLY A CA 1
ATOM 716 C C . GLY A 1 87 ? 14.501 -1.751 -28.671 1.00 86.38 87 GLY A C 1
ATOM 717 O O . GLY A 1 87 ? 13.619 -1.908 -27.826 1.00 86.38 87 GLY A O 1
ATOM 718 N N . LEU A 1 88 ? 15.612 -1.059 -28.407 1.00 85.31 88 LEU A N 1
ATOM 719 C CA . LEU A 1 88 ? 15.894 -0.449 -27.102 1.00 85.31 88 LEU A CA 1
ATOM 720 C C . LEU A 1 88 ? 14.852 0.612 -26.722 1.00 85.31 88 LEU A C 1
ATOM 722 O O . LEU A 1 88 ? 14.411 0.663 -25.571 1.00 85.31 88 LEU A O 1
ATOM 726 N N . PHE A 1 89 ? 14.408 1.430 -27.678 1.00 85.19 89 PHE A N 1
ATOM 727 C CA . PHE A 1 89 ? 13.354 2.421 -27.458 1.00 85.19 89 PHE A CA 1
ATOM 728 C C . PHE A 1 89 ? 12.015 1.766 -27.091 1.00 85.19 89 PHE A C 1
ATOM 730 O O . PHE A 1 89 ? 11.351 2.192 -26.145 1.00 85.19 89 PHE A O 1
ATOM 737 N N . MET A 1 90 ? 11.619 0.701 -27.791 1.00 88.12 90 MET A N 1
ATOM 738 C CA . MET A 1 90 ? 10.397 -0.043 -27.471 1.00 88.12 90 MET A CA 1
ATOM 739 C C . MET A 1 90 ? 10.482 -0.697 -26.087 1.00 88.12 90 MET A C 1
ATOM 741 O O . MET A 1 90 ? 9.542 -0.586 -25.299 1.00 88.12 90 MET A O 1
ATOM 745 N N . VAL A 1 91 ? 11.611 -1.333 -25.757 1.00 89.44 91 VAL A N 1
ATOM 746 C CA . VAL A 1 91 ? 11.821 -1.992 -24.457 1.00 89.44 91 VAL A CA 1
ATOM 747 C C . VAL A 1 91 ? 11.775 -0.983 -23.310 1.00 89.44 91 VAL A C 1
ATOM 749 O O . VAL A 1 91 ? 11.068 -1.211 -22.328 1.00 89.44 91 VAL A O 1
ATOM 752 N N . THR A 1 92 ? 12.475 0.146 -23.436 1.00 88.31 92 THR A N 1
ATOM 753 C CA . THR A 1 92 ? 12.510 1.186 -22.394 1.00 88.31 92 THR A CA 1
ATOM 754 C C . THR A 1 92 ? 11.148 1.845 -22.188 1.00 88.31 92 THR A C 1
ATOM 756 O O . THR A 1 92 ? 10.719 1.985 -21.045 1.00 88.31 92 THR A O 1
ATOM 759 N N . ASN A 1 93 ? 10.415 2.183 -23.255 1.00 87.88 93 ASN A N 1
ATOM 760 C CA . ASN A 1 93 ? 9.070 2.752 -23.111 1.00 87.88 93 ASN A CA 1
ATOM 761 C C . ASN A 1 93 ? 8.065 1.746 -22.545 1.00 87.88 93 ASN A C 1
ATOM 763 O O . ASN A 1 93 ? 7.267 2.113 -21.687 1.00 87.88 93 ASN A O 1
ATOM 767 N N . ASN A 1 94 ? 8.121 0.477 -22.962 1.00 90.69 94 ASN A N 1
ATOM 768 C CA . ASN A 1 94 ? 7.269 -0.564 -22.386 1.00 90.69 94 ASN A CA 1
ATOM 769 C C . ASN A 1 94 ? 7.577 -0.769 -20.893 1.00 90.69 94 ASN A C 1
ATOM 771 O O . ASN A 1 94 ? 6.666 -0.939 -20.086 1.00 90.69 94 ASN A O 1
ATOM 775 N N . TYR A 1 95 ? 8.855 -0.704 -20.503 1.00 90.12 95 TYR A N 1
ATOM 776 C CA . TYR A 1 95 ? 9.254 -0.755 -19.098 1.00 90.12 95 TYR A CA 1
ATOM 777 C C . TYR A 1 95 ? 8.695 0.429 -18.296 1.00 90.12 95 TYR A C 1
ATOM 779 O O . TYR A 1 95 ? 8.081 0.207 -17.252 1.00 90.12 95 TYR A O 1
ATOM 787 N N . ILE A 1 96 ? 8.850 1.665 -18.792 1.00 89.31 96 ILE A N 1
ATOM 788 C CA . ILE A 1 96 ? 8.301 2.871 -18.146 1.00 89.31 96 ILE A CA 1
ATOM 789 C C . ILE A 1 96 ? 6.784 2.746 -18.000 1.00 89.31 96 ILE A C 1
ATOM 791 O O . ILE A 1 96 ? 6.266 2.892 -16.899 1.00 89.31 96 ILE A O 1
ATOM 795 N N . PHE A 1 97 ? 6.082 2.395 -19.080 1.00 88.69 97 PHE A N 1
ATOM 796 C CA . PHE A 1 97 ? 4.630 2.237 -19.080 1.00 88.69 97 PHE A CA 1
ATOM 797 C C . PHE A 1 97 ? 4.155 1.217 -18.039 1.00 88.69 97 PHE A C 1
ATOM 799 O O . PHE A 1 97 ? 3.260 1.510 -17.247 1.00 88.69 97 PHE A O 1
ATOM 806 N N . LYS A 1 98 ? 4.794 0.040 -17.978 1.00 89.06 98 LYS A N 1
ATOM 807 C CA . LYS A 1 98 ? 4.494 -0.972 -16.954 1.00 89.06 98 LYS A CA 1
ATOM 808 C C . LYS A 1 98 ? 4.731 -0.440 -15.542 1.00 89.06 98 LYS A C 1
ATOM 810 O O . LYS A 1 98 ? 3.905 -0.676 -14.665 1.00 89.06 98 LYS A O 1
ATOM 815 N N . LYS A 1 99 ? 5.822 0.299 -15.318 1.00 86.06 99 LYS A N 1
ATOM 816 C CA . LYS A 1 99 ? 6.128 0.887 -14.008 1.00 86.06 99 LYS A CA 1
ATOM 817 C C . LYS A 1 99 ? 5.125 1.963 -13.597 1.00 86.06 99 LYS A C 1
ATOM 819 O O . LYS A 1 99 ? 4.724 1.979 -12.438 1.00 86.06 99 LYS A O 1
ATOM 824 N N . THR A 1 100 ? 4.658 2.791 -14.526 1.00 86.50 100 THR A N 1
ATOM 825 C CA . THR A 1 100 ? 3.582 3.758 -14.266 1.00 86.50 100 THR A CA 1
ATOM 826 C C . THR A 1 100 ? 2.268 3.054 -13.920 1.00 86.50 100 THR A C 1
ATOM 828 O O . THR A 1 100 ? 1.633 3.409 -12.934 1.00 86.50 100 THR A O 1
ATOM 831 N N . GLN A 1 101 ? 1.895 1.992 -14.643 1.00 88.31 101 GLN A N 1
ATOM 832 C CA . GLN A 1 101 ? 0.691 1.217 -14.312 1.00 88.31 101 GLN A CA 1
ATOM 833 C C . GLN A 1 101 ? 0.768 0.538 -12.937 1.00 88.31 101 GLN A C 1
ATOM 835 O O . GLN A 1 101 ? -0.231 0.471 -12.222 1.00 88.31 101 GLN A O 1
ATOM 840 N N . GLU A 1 102 ? 1.933 0.002 -12.562 1.00 85.00 102 GLU A N 1
ATOM 841 C CA . GLU A 1 102 ? 2.156 -0.532 -11.214 1.00 85.00 102 GLU A CA 1
ATOM 842 C C . GLU A 1 102 ? 1.975 0.562 -10.154 1.00 85.00 102 GLU A C 1
ATOM 844 O O . GLU A 1 102 ? 1.266 0.348 -9.172 1.00 85.00 102 GLU A O 1
ATOM 849 N N . GLN A 1 103 ? 2.547 1.748 -10.380 1.00 85.38 103 GLN A N 1
ATOM 850 C CA . GLN A 1 103 ? 2.390 2.898 -9.493 1.00 85.38 103 GLN A CA 1
ATOM 851 C C . GLN A 1 103 ? 0.919 3.317 -9.337 1.00 85.38 103 GLN A C 1
ATOM 853 O O . GLN A 1 103 ? 0.477 3.578 -8.217 1.00 85.38 103 GLN A O 1
ATOM 858 N N . ASP A 1 104 ? 0.146 3.348 -10.425 1.00 86.44 104 ASP A N 1
ATOM 859 C CA . ASP A 1 104 ? -1.275 3.711 -10.392 1.00 86.44 104 ASP A CA 1
ATOM 860 C C . ASP A 1 104 ? -2.103 2.715 -9.582 1.00 86.44 104 ASP A C 1
ATOM 862 O O . ASP A 1 104 ? -2.902 3.120 -8.738 1.00 86.44 104 ASP A O 1
ATOM 866 N N . LYS A 1 105 ? -1.866 1.409 -9.758 1.00 85.75 105 LYS A N 1
ATOM 867 C CA . LYS A 1 105 ? -2.530 0.369 -8.953 1.00 85.75 105 LYS A CA 1
ATOM 868 C C . LYS A 1 105 ? -2.279 0.561 -7.462 1.00 85.75 105 LYS A C 1
A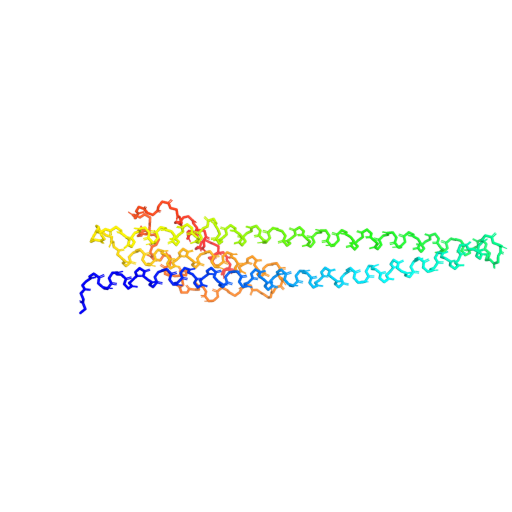TOM 870 O O . LYS A 1 105 ? -3.185 0.378 -6.652 1.00 85.75 105 LYS A O 1
ATOM 875 N N . ILE A 1 106 ? -1.063 0.955 -7.099 1.00 82.38 106 ILE A N 1
ATOM 876 C CA . ILE A 1 106 ? -0.700 1.176 -5.701 1.00 82.38 106 ILE A CA 1
ATOM 877 C C . ILE A 1 106 ? -1.349 2.451 -5.179 1.00 82.38 106 ILE A C 1
ATOM 879 O O . ILE A 1 106 ? -1.928 2.436 -4.098 1.00 82.38 106 ILE A O 1
ATOM 883 N N . ASN A 1 107 ? -1.347 3.532 -5.958 1.00 84.31 107 ASN A N 1
ATOM 884 C CA . ASN A 1 107 ? -2.081 4.740 -5.593 1.00 84.31 107 ASN A CA 1
ATOM 885 C C . ASN A 1 107 ? -3.566 4.448 -5.345 1.00 84.31 107 ASN A C 1
ATOM 887 O O . ASN A 1 107 ? -4.097 4.915 -4.341 1.00 84.31 107 ASN A O 1
ATOM 891 N N . VAL A 1 108 ? -4.214 3.645 -6.197 1.00 87.56 108 VAL A N 1
ATOM 892 C CA . VAL A 1 108 ? -5.617 3.233 -6.017 1.00 87.56 108 VAL A CA 1
ATOM 893 C C . VAL A 1 108 ? -5.804 2.445 -4.721 1.00 87.56 108 VAL A C 1
ATOM 895 O O . VAL A 1 108 ? -6.724 2.738 -3.965 1.00 87.56 108 VAL A O 1
ATOM 898 N N . MET A 1 109 ? -4.918 1.497 -4.422 1.00 87.88 109 MET A N 1
ATOM 899 C CA . MET A 1 109 ? -4.986 0.700 -3.195 1.00 87.88 109 MET A CA 1
ATOM 900 C C . MET A 1 109 ? -4.852 1.550 -1.930 1.00 87.88 109 MET A C 1
ATOM 902 O O . MET A 1 109 ? -5.680 1.447 -1.029 1.00 87.88 109 MET A O 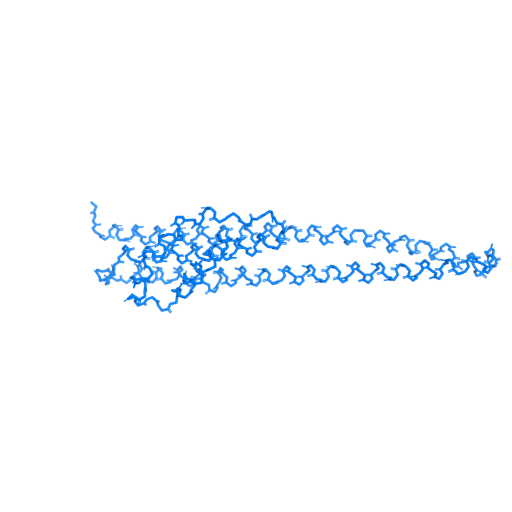1
ATOM 906 N N . TYR A 1 110 ? -3.841 2.418 -1.863 1.00 88.81 110 TYR A N 1
ATOM 907 C CA . TYR A 1 110 ? -3.667 3.317 -0.721 1.00 88.81 110 TYR A CA 1
ATOM 908 C C . TYR A 1 110 ? -4.815 4.324 -0.618 1.00 88.81 110 TYR A C 1
ATOM 910 O O . TYR A 1 110 ? -5.273 4.630 0.481 1.00 88.81 110 TYR A O 1
ATOM 918 N N . PHE A 1 111 ? -5.318 4.813 -1.755 1.00 88.12 111 PHE A N 1
ATOM 919 C CA . PHE A 1 111 ? -6.491 5.678 -1.789 1.00 88.12 111 PHE A CA 1
ATOM 920 C C . PHE A 1 111 ? -7.727 4.964 -1.237 1.00 88.12 111 PHE A C 1
ATOM 922 O O . PHE A 1 111 ? -8.452 5.564 -0.450 1.00 88.12 111 PHE A O 1
ATOM 929 N N . GLN A 1 112 ? -7.950 3.698 -1.598 1.00 89.56 112 GLN A N 1
ATOM 930 C CA . GLN A 1 112 ? -9.048 2.885 -1.079 1.00 89.56 112 GLN A CA 1
ATOM 931 C C . GLN A 1 112 ? -8.884 2.601 0.419 1.00 89.56 112 GLN A C 1
ATOM 933 O O . GLN A 1 112 ? -9.839 2.780 1.167 1.00 89.56 112 GLN A O 1
ATOM 938 N N . ALA A 1 113 ? -7.683 2.248 0.881 1.00 88.25 113 ALA A N 1
ATOM 939 C CA . ALA A 1 113 ? -7.406 2.035 2.302 1.00 88.25 113 ALA A CA 1
ATOM 940 C C . ALA A 1 113 ? -7.686 3.299 3.138 1.00 88.25 113 ALA A C 1
ATOM 942 O O . ALA A 1 113 ? -8.337 3.238 4.179 1.00 88.25 113 ALA A O 1
ATOM 943 N N . ILE A 1 114 ? -7.239 4.470 2.673 1.00 88.31 114 ILE A N 1
ATOM 944 C CA . ILE A 1 114 ? -7.399 5.732 3.409 1.00 88.31 114 ILE A CA 1
ATOM 945 C C . ILE A 1 114 ? -8.825 6.284 3.272 1.00 88.31 114 ILE A C 1
ATOM 947 O O . ILE A 1 114 ? -9.475 6.551 4.280 1.00 88.31 114 ILE A O 1
ATOM 951 N N . ASN A 1 115 ? -9.319 6.469 2.045 1.00 88.50 115 ASN A N 1
ATOM 952 C CA . ASN A 1 115 ? -10.591 7.153 1.776 1.00 88.50 115 ASN A CA 1
ATOM 953 C C . ASN A 1 115 ? -11.802 6.220 1.763 1.00 88.50 115 ASN A C 1
ATOM 955 O O . ASN A 1 115 ? -12.904 6.670 2.056 1.00 88.50 115 ASN A O 1
ATOM 959 N N . GLY A 1 116 ? -11.610 4.947 1.423 1.00 87.12 116 GLY A N 1
ATOM 960 C CA . GLY A 1 116 ? -12.680 3.952 1.380 1.00 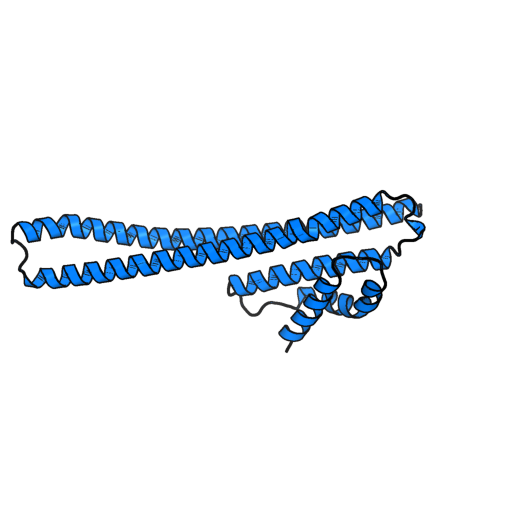87.12 116 GLY A CA 1
ATOM 961 C C . GLY A 1 116 ? -12.889 3.211 2.700 1.00 87.12 116 GLY A C 1
ATOM 962 O O . GLY A 1 116 ? -14.004 2.777 2.958 1.00 87.12 116 GLY A O 1
ATOM 963 N N . GLU A 1 117 ? -11.855 3.085 3.540 1.00 89.25 117 GLU A N 1
ATOM 964 C CA . GLU A 1 117 ? -11.929 2.297 4.782 1.00 89.25 117 GLU A CA 1
ATOM 965 C C . GLU A 1 117 ? -11.663 3.153 6.038 1.00 89.25 117 GLU A C 1
ATOM 967 O O . GLU A 1 117 ? -12.541 3.307 6.890 1.00 89.25 117 GLU A O 1
ATOM 972 N N . MET A 1 118 ? -10.481 3.772 6.163 1.00 89.19 118 MET A N 1
ATOM 973 C CA . MET A 1 118 ? -10.084 4.454 7.408 1.00 89.19 118 MET A CA 1
ATOM 974 C C . MET A 1 118 ? -10.826 5.773 7.684 1.00 89.19 118 MET A C 1
ATOM 976 O O . MET A 1 118 ? -11.167 6.052 8.834 1.00 89.19 118 MET A O 1
ATOM 980 N N . LEU A 1 119 ? -11.081 6.603 6.666 1.00 88.88 119 LEU A N 1
ATOM 981 C CA . LEU A 1 119 ? -11.848 7.847 6.826 1.00 88.88 119 LEU A CA 1
ATOM 982 C C . LEU A 1 119 ? -13.300 7.580 7.254 1.00 88.88 119 LEU A C 1
ATOM 984 O O . LEU A 1 119 ? -13.738 8.194 8.231 1.00 88.88 119 LEU A O 1
ATOM 988 N N . PRO A 1 120 ? -14.032 6.651 6.609 1.00 88.81 120 PRO A N 1
ATOM 989 C CA . PRO A 1 120 ? -15.339 6.215 7.090 1.00 88.81 120 PRO A CA 1
ATOM 990 C C . PRO A 1 120 ? -15.301 5.678 8.523 1.00 88.81 120 PRO A C 1
ATOM 992 O O . PRO A 1 120 ? -16.142 6.069 9.331 1.00 88.81 120 PRO A O 1
ATOM 995 N N . LEU A 1 121 ? -14.290 4.874 8.882 1.00 88.75 121 LEU A N 1
ATOM 996 C CA . LEU A 1 121 ? -14.112 4.391 10.256 1.00 88.75 121 LEU A CA 1
ATOM 997 C C . LEU A 1 121 ? -13.951 5.550 11.250 1.00 88.75 121 LEU A C 1
ATOM 999 O O . LEU A 1 121 ? -14.606 5.578 12.290 1.00 88.75 121 LEU A O 1
ATOM 1003 N N . LYS A 1 122 ? -13.129 6.551 10.918 1.00 89.69 122 LYS A N 1
ATOM 1004 C CA . LYS A 1 122 ? -12.959 7.762 11.734 1.00 89.69 122 LYS A CA 1
ATOM 1005 C C . LYS A 1 122 ? -14.267 8.553 11.872 1.00 89.69 122 LYS A C 1
ATOM 1007 O O . LYS A 1 122 ? -14.554 9.072 12.953 1.00 89.69 122 LYS A O 1
ATOM 1012 N N . GLY A 1 123 ? -15.059 8.628 10.803 1.00 86.25 123 GLY A N 1
ATOM 1013 C CA . GLY A 1 123 ? -16.397 9.222 10.810 1.00 86.25 123 GLY A CA 1
ATOM 1014 C C . GLY A 1 123 ? -17.344 8.476 11.749 1.00 86.25 123 GLY A C 1
ATOM 1015 O O . GLY A 1 123 ? -17.937 9.097 12.625 1.00 86.25 123 GLY A O 1
ATOM 1016 N N . MET A 1 124 ? -17.396 7.145 11.648 1.00 87.12 124 MET A N 1
ATOM 1017 C CA . MET A 1 124 ? -18.186 6.280 12.530 1.00 87.12 124 MET A CA 1
ATOM 1018 C C . MET A 1 124 ? -17.818 6.489 14.003 1.00 87.12 124 MET A C 1
ATOM 1020 O O . MET A 1 124 ? -18.698 6.728 14.823 1.00 87.12 124 MET A O 1
ATOM 1024 N N . ILE A 1 125 ? -16.523 6.464 14.340 1.00 87.75 125 ILE A N 1
ATOM 1025 C CA . ILE A 1 125 ? -16.044 6.690 15.715 1.00 87.75 125 ILE A CA 1
ATOM 1026 C C . ILE A 1 125 ? -16.484 8.069 16.217 1.00 87.75 125 ILE A C 1
ATOM 1028 O O . ILE A 1 125 ? -16.937 8.191 17.352 1.00 87.75 125 ILE A O 1
ATOM 1032 N N . SER A 1 126 ? -16.379 9.097 15.371 1.00 85.88 126 SER A N 1
ATOM 1033 C CA . SER A 1 126 ? -16.777 10.466 15.718 1.00 85.88 126 SER A CA 1
ATOM 1034 C C . SER A 1 126 ? -18.286 10.572 15.958 1.00 85.88 126 SER A C 1
ATOM 1036 O O . SER A 1 126 ? -18.705 11.198 16.926 1.00 85.88 126 SER A O 1
ATOM 1038 N N . THR A 1 127 ? -19.105 9.921 15.130 1.00 84.44 127 THR A N 1
ATOM 1039 C CA . THR A 1 127 ? -20.564 9.874 15.308 1.00 84.44 127 THR A CA 1
ATOM 1040 C C . THR A 1 127 ? -20.950 9.128 16.584 1.00 84.44 127 THR A C 1
ATOM 1042 O O . THR A 1 127 ? -21.767 9.621 17.359 1.00 84.44 127 THR A O 1
ATOM 1045 N N . LEU A 1 128 ? -20.320 7.982 16.863 1.00 82.94 128 LEU A N 1
ATOM 1046 C CA . LEU A 1 128 ? -20.538 7.233 18.107 1.00 82.94 128 LEU A CA 1
ATOM 1047 C C . LEU A 1 128 ? -20.130 8.051 19.342 1.00 82.94 128 LEU A C 1
ATOM 1049 O O . LEU A 1 128 ? -20.823 8.012 20.357 1.00 82.94 128 LEU A O 1
ATOM 1053 N N . ALA A 1 129 ? -19.062 8.847 19.239 1.00 82.06 129 ALA A N 1
ATOM 1054 C CA . ALA A 1 129 ? -18.599 9.738 20.302 1.00 82.06 129 ALA A CA 1
ATOM 1055 C C . ALA A 1 129 ? -19.564 10.905 20.607 1.00 82.06 129 ALA A C 1
ATOM 1057 O O . ALA A 1 129 ? -19.495 11.478 21.698 1.00 82.06 129 ALA A O 1
ATOM 1058 N N . LEU A 1 130 ? -20.449 11.260 19.668 1.00 79.81 130 LEU A N 1
ATOM 1059 C CA . LEU A 1 130 ? -21.430 12.344 19.811 1.00 79.81 130 LEU A CA 1
ATOM 1060 C C . LEU A 1 130 ? -22.803 11.870 20.306 1.00 79.81 130 LEU A C 1
ATOM 1062 O O . LEU A 1 130 ? -23.558 12.686 20.827 1.00 79.81 130 LEU A O 1
ATOM 1066 N N . ASN A 1 131 ? -23.132 10.584 20.161 1.00 77.25 131 ASN A N 1
ATOM 1067 C CA . ASN A 1 131 ? -24.388 10.037 20.673 1.00 77.25 131 ASN A CA 1
ATOM 1068 C C . ASN A 1 131 ? -24.357 9.946 22.206 1.00 77.25 131 ASN A C 1
ATOM 1070 O O . ASN A 1 131 ? -23.462 9.329 22.773 1.00 77.25 131 ASN A O 1
ATOM 1074 N N . ASP A 1 132 ? -25.348 10.525 22.887 1.00 57.25 132 ASP A N 1
ATOM 1075 C CA . ASP A 1 132 ? -25.407 10.532 24.358 1.00 57.25 132 ASP A CA 1
ATOM 1076 C C . ASP A 1 132 ? -25.818 9.162 24.964 1.00 57.25 132 ASP A C 1
ATOM 1078 O O . ASP A 1 132 ? -25.565 8.916 26.144 1.00 57.25 132 ASP A O 1
ATOM 1082 N N . ASP A 1 133 ? -26.336 8.223 24.158 1.00 58.81 133 ASP A N 1
ATOM 1083 C CA . ASP A 1 133 ? -26.697 6.842 24.551 1.00 58.81 133 ASP A CA 1
ATOM 1084 C C . ASP A 1 133 ? -25.499 5.861 24.595 1.00 58.81 133 ASP A C 1
ATOM 1086 O O . ASP A 1 133 ? -25.642 4.647 24.471 1.00 58.81 133 ASP A O 1
ATOM 1090 N N . GLN A 1 134 ? -24.282 6.357 24.832 1.00 58.47 134 GLN A N 1
ATOM 1091 C CA . GLN A 1 134 ? -23.042 5.557 24.880 1.00 58.47 134 GLN A CA 1
ATOM 1092 C C . GLN A 1 134 ? -23.019 4.431 25.925 1.00 58.47 134 GLN A C 1
ATOM 1094 O O . GLN A 1 134 ? -22.150 3.563 25.867 1.00 58.47 134 GLN A O 1
ATOM 1099 N N . LYS A 1 135 ? -23.953 4.424 26.882 1.00 55.50 135 LYS A N 1
ATOM 1100 C CA . LYS A 1 135 ? -23.986 3.455 27.989 1.00 55.50 135 LYS A CA 1
ATOM 1101 C C . LYS A 1 135 ? -24.253 2.011 27.547 1.00 55.50 135 LYS A C 1
ATOM 1103 O O . LYS A 1 135 ? -23.930 1.097 28.297 1.00 55.50 135 LYS A O 1
ATOM 1108 N N . THR A 1 136 ? -24.823 1.794 26.362 1.00 57.69 136 THR A N 1
ATOM 1109 C CA . THR A 1 136 ? -25.082 0.455 25.797 1.00 57.69 136 THR A CA 1
ATOM 1110 C C . THR A 1 136 ? -23.944 -0.068 24.922 1.00 57.69 136 THR A C 1
ATOM 1112 O O . THR A 1 136 ? -23.914 -1.258 24.613 1.00 57.69 136 THR A O 1
ATOM 1115 N N . ILE A 1 137 ? -22.978 0.777 24.546 1.00 65.38 137 ILE A N 1
ATOM 1116 C CA . ILE A 1 137 ? -21.848 0.366 23.712 1.00 65.38 137 ILE A CA 1
ATOM 1117 C C . ILE A 1 137 ? -20.805 -0.320 24.593 1.00 65.38 137 ILE A C 1
ATOM 1119 O O . ILE A 1 137 ? -20.245 0.282 25.512 1.00 65.38 137 ILE A O 1
ATOM 1123 N N . ASN A 1 138 ? -20.477 -1.575 24.276 1.00 76.88 138 ASN A N 1
ATOM 1124 C CA . ASN A 1 138 ? -19.320 -2.230 24.876 1.00 76.88 138 ASN A CA 1
ATOM 1125 C C . ASN A 1 138 ? -18.035 -1.592 24.326 1.00 76.88 138 ASN A C 1
ATOM 1127 O O . ASN A 1 138 ? -17.491 -2.013 23.302 1.00 76.88 138 ASN A O 1
ATOM 1131 N N . MET A 1 139 ? -17.561 -0.552 25.018 1.00 79.44 139 MET A N 1
ATOM 1132 C CA . MET A 1 139 ? -16.397 0.241 24.610 1.00 79.44 139 MET A CA 1
ATOM 1133 C C . MET A 1 139 ? -15.129 -0.595 24.442 1.00 79.44 139 MET A C 1
ATOM 1135 O O . MET A 1 139 ? -14.307 -0.273 23.590 1.00 79.44 139 MET A O 1
ATOM 1139 N N . ILE A 1 140 ? -14.980 -1.674 25.215 1.00 81.44 140 ILE A N 1
ATOM 1140 C CA . ILE A 1 140 ? -13.843 -2.588 25.082 1.00 81.44 140 ILE A CA 1
ATOM 1141 C C . ILE A 1 140 ? -13.936 -3.311 23.736 1.00 81.44 140 ILE A C 1
ATOM 1143 O O . ILE A 1 140 ? -12.992 -3.278 22.954 1.00 81.44 140 ILE A O 1
ATOM 1147 N N . THR A 1 141 ? -15.094 -3.892 23.412 1.00 81.88 141 THR A N 1
ATOM 1148 C CA . THR A 1 141 ? -15.302 -4.568 22.124 1.00 81.88 141 THR A CA 1
ATOM 1149 C C . THR A 1 141 ? -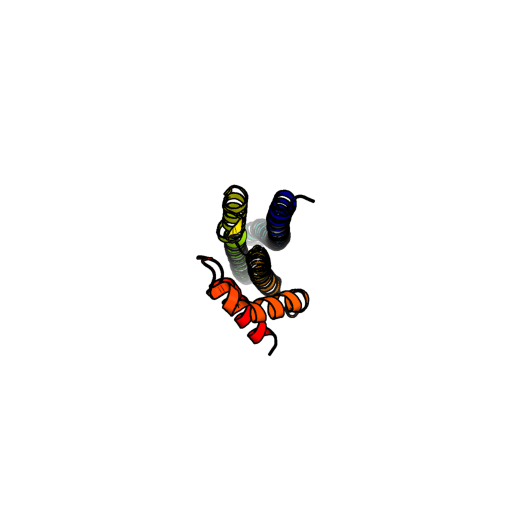15.128 -3.616 20.940 1.00 81.88 141 THR A C 1
ATOM 1151 O O . THR A 1 141 ? -14.510 -4.001 19.950 1.00 81.88 141 THR A O 1
ATOM 1154 N N . LEU A 1 142 ? -15.614 -2.374 21.040 1.00 84.94 142 LEU A N 1
ATOM 1155 C CA . LEU A 1 142 ? -15.451 -1.358 19.994 1.00 84.94 142 LEU A CA 1
ATOM 1156 C C . LEU A 1 142 ? -13.977 -0.985 19.776 1.00 84.94 142 LEU A C 1
ATOM 1158 O O . LEU A 1 142 ? -13.501 -0.959 18.641 1.00 84.94 142 LEU A O 1
ATOM 1162 N N . GLN A 1 143 ? -13.238 -0.737 20.859 1.00 85.25 143 GLN A N 1
ATOM 1163 C CA . GLN A 1 143 ? -11.811 -0.424 20.798 1.00 85.25 143 GLN A CA 1
ATOM 1164 C C . GLN A 1 143 ? -11.014 -1.567 20.165 1.00 85.25 143 GLN A C 1
ATOM 1166 O O . GLN A 1 143 ? -10.168 -1.333 19.299 1.00 85.25 143 GLN A O 1
ATOM 1171 N N . ASN A 1 144 ? -11.331 -2.798 20.555 1.00 85.56 144 ASN A N 1
ATOM 1172 C CA . ASN A 1 144 ? -10.706 -4.007 20.031 1.00 85.56 144 ASN A CA 1
ATOM 1173 C C . ASN A 1 144 ? -10.992 -4.176 18.540 1.00 85.56 144 ASN A C 1
ATOM 1175 O O . ASN A 1 144 ? -10.079 -4.439 17.761 1.00 85.56 144 ASN A O 1
ATOM 1179 N N . TYR A 1 145 ? -12.244 -3.956 18.141 1.00 87.62 145 TYR A N 1
ATOM 1180 C CA . TYR A 1 145 ? -12.665 -3.995 16.750 1.00 87.62 145 TYR A CA 1
ATOM 1181 C C . TYR A 1 145 ? -11.890 -2.981 15.895 1.00 87.62 145 TYR A C 1
ATOM 1183 O O . TYR A 1 145 ? -11.284 -3.354 14.892 1.00 87.62 145 TYR A O 1
ATOM 1191 N N . ILE A 1 146 ? -11.837 -1.713 16.317 1.00 88.88 146 ILE A N 1
ATOM 1192 C CA . ILE A 1 146 ? -11.122 -0.647 15.593 1.00 88.88 146 ILE A CA 1
ATOM 1193 C C . ILE A 1 146 ? -9.626 -0.950 15.507 1.00 88.88 146 ILE A C 1
ATOM 1195 O O . ILE A 1 146 ? -9.014 -0.758 14.453 1.00 88.88 146 ILE A O 1
ATOM 1199 N N . HIS A 1 147 ? -9.028 -1.453 16.588 1.00 88.75 147 HIS A N 1
ATOM 1200 C CA . HIS A 1 147 ? -7.626 -1.853 16.585 1.00 88.75 147 HIS A CA 1
ATOM 1201 C C . HIS A 1 147 ? -7.364 -2.972 15.566 1.00 88.75 147 HIS A C 1
ATOM 1203 O O . HIS A 1 147 ? -6.505 -2.822 14.698 1.00 88.75 147 HIS A O 1
ATOM 1209 N N . SER A 1 148 ? -8.132 -4.063 15.613 1.00 89.06 148 SER A N 1
ATOM 1210 C CA . SER A 1 148 ? -7.985 -5.181 14.675 1.00 89.06 148 SER A CA 1
ATOM 1211 C C . SER A 1 148 ? -8.253 -4.764 13.229 1.00 89.06 148 SER A C 1
ATOM 1213 O O . SER A 1 148 ? -7.512 -5.162 12.332 1.00 89.06 148 SER A O 1
ATOM 1215 N N . TYR A 1 149 ? -9.261 -3.923 12.988 1.00 90.12 149 TYR A N 1
ATOM 1216 C CA . TYR A 1 149 ? -9.604 -3.469 11.643 1.00 90.12 149 TYR A CA 1
ATOM 1217 C C . TYR A 1 149 ? -8.521 -2.561 11.046 1.00 90.12 149 TYR A C 1
ATOM 1219 O O . TYR A 1 149 ? -8.055 -2.802 9.934 1.00 90.12 149 TYR A O 1
ATOM 1227 N N . THR A 1 150 ? -8.039 -1.568 11.800 1.00 90.69 150 THR A N 1
ATOM 1228 C CA . THR A 1 150 ? -6.951 -0.690 11.334 1.00 90.69 150 THR A CA 1
ATOM 1229 C C . THR A 1 150 ? -5.665 -1.471 11.059 1.00 90.69 150 THR A C 1
ATOM 1231 O O . THR A 1 150 ? -5.005 -1.221 10.050 1.00 90.69 150 THR A O 1
ATOM 1234 N N . LYS A 1 151 ? -5.342 -2.472 11.889 1.00 90.88 151 LYS A N 1
ATOM 1235 C CA . LYS A 1 151 ? -4.189 -3.362 11.686 1.00 90.88 151 LYS A CA 1
ATOM 1236 C C . LYS A 1 151 ? -4.335 -4.274 10.476 1.00 90.88 151 LYS A C 1
ATOM 1238 O O . LYS A 1 151 ? -3.356 -4.442 9.755 1.00 90.88 151 LYS A O 1
ATOM 1243 N N . ALA A 1 152 ? -5.531 -4.796 10.210 1.00 91.06 152 ALA A N 1
ATOM 1244 C CA . ALA A 1 152 ? -5.808 -5.570 9.002 1.00 91.06 152 ALA A CA 1
ATOM 1245 C C . ALA A 1 152 ? -5.550 -4.743 7.730 1.00 91.06 152 ALA A C 1
ATOM 1247 O O . ALA A 1 152 ? -4.932 -5.231 6.784 1.00 91.06 152 ALA A O 1
ATOM 1248 N N . ILE A 1 153 ? -5.949 -3.466 7.724 1.00 90.50 153 ILE A N 1
ATOM 1249 C CA . ILE A 1 153 ? -5.668 -2.564 6.599 1.00 90.50 153 ILE A CA 1
ATOM 1250 C C . ILE A 1 153 ? -4.162 -2.278 6.498 1.00 90.50 153 ILE A C 1
ATOM 1252 O O . ILE A 1 153 ? -3.599 -2.334 5.406 1.00 90.50 153 ILE A O 1
ATOM 1256 N N . SER A 1 154 ? -3.482 -2.010 7.621 1.00 89.69 154 SER A N 1
ATOM 1257 C CA . SER A 1 154 ? -2.023 -1.826 7.625 1.00 89.69 154 SER A CA 1
ATOM 1258 C C . SER A 1 154 ? -1.281 -3.044 7.079 1.00 89.69 154 SER A C 1
ATOM 1260 O O . SER A 1 154 ? -0.336 -2.872 6.315 1.00 89.69 154 SER A O 1
ATOM 1262 N N . TYR A 1 155 ? -1.715 -4.252 7.444 1.00 90.62 155 TYR A N 1
ATOM 1263 C CA . TYR A 1 155 ? -1.131 -5.503 6.972 1.00 90.62 155 TYR A CA 1
ATOM 1264 C C . TYR A 1 155 ? -1.226 -5.620 5.454 1.00 90.62 155 TYR A C 1
ATOM 1266 O O . TYR A 1 155 ? -0.212 -5.815 4.791 1.00 90.62 155 TYR A O 1
ATOM 1274 N N . ASP A 1 156 ? -2.425 -5.430 4.898 1.00 89.00 156 ASP A N 1
ATOM 1275 C CA . ASP A 1 156 ? -2.665 -5.506 3.455 1.00 89.00 156 ASP A CA 1
ATOM 1276 C C . ASP A 1 156 ? -1.790 -4.502 2.688 1.00 89.00 156 ASP A C 1
ATOM 1278 O O . ASP A 1 156 ? -1.110 -4.844 1.717 1.00 89.00 156 ASP A O 1
ATOM 1282 N N . VAL A 1 157 ? -1.720 -3.271 3.197 1.00 88.31 157 VAL A N 1
ATOM 1283 C CA . VAL A 1 157 ? -0.880 -2.205 2.647 1.00 88.31 157 VAL A CA 1
ATOM 1284 C C . VAL A 1 157 ? 0.612 -2.569 2.700 1.00 88.31 157 VAL A C 1
ATOM 1286 O O . VAL A 1 157 ? 1.312 -2.440 1.690 1.00 88.31 157 VAL A O 1
ATOM 1289 N N . SER A 1 158 ? 1.118 -3.049 3.842 1.00 86.88 158 SER A N 1
ATOM 1290 C CA . SER A 1 158 ? 2.528 -3.439 3.989 1.00 86.88 158 SER A CA 1
ATOM 1291 C C . SER A 1 158 ? 2.889 -4.658 3.144 1.00 86.88 158 SER A C 1
ATOM 1293 O O . SER A 1 158 ? 3.961 -4.689 2.535 1.00 86.88 158 SER A O 1
ATOM 1295 N N . PHE A 1 159 ? 2.003 -5.647 3.069 1.00 87.56 159 PHE A N 1
ATOM 1296 C CA . PHE A 1 159 ? 2.201 -6.853 2.275 1.00 87.56 159 PHE A CA 1
ATOM 1297 C C . PHE A 1 159 ? 2.324 -6.515 0.787 1.00 87.56 159 PHE A C 1
ATOM 1299 O O . PHE A 1 159 ? 3.259 -6.946 0.104 1.00 87.56 159 PHE A O 1
ATOM 1306 N N . HIS A 1 160 ? 1.427 -5.666 0.285 1.00 81.69 160 HIS A N 1
ATOM 1307 C CA . HIS A 1 160 ? 1.495 -5.180 -1.086 1.00 81.69 160 HIS A CA 1
ATOM 1308 C C . HIS A 1 160 ? 2.729 -4.315 -1.351 1.00 81.69 160 HIS A C 1
ATOM 1310 O O . HIS A 1 160 ? 3.350 -4.452 -2.411 1.00 81.69 160 HIS A O 1
ATOM 1316 N N . MET A 1 161 ? 3.128 -3.472 -0.397 1.00 80.81 161 MET A N 1
ATOM 1317 C CA . MET A 1 161 ? 4.364 -2.695 -0.487 1.00 80.81 161 MET A CA 1
ATOM 1318 C C . MET A 1 161 ? 5.595 -3.602 -0.615 1.00 80.81 161 MET A C 1
ATOM 1320 O O . MET A 1 161 ? 6.386 -3.409 -1.539 1.00 80.81 161 MET A O 1
ATOM 1324 N N . SER A 1 162 ? 5.731 -4.613 0.248 1.00 83.31 162 SER A N 1
ATOM 1325 C CA . SER A 1 162 ? 6.845 -5.573 0.216 1.00 83.31 162 SER A CA 1
ATOM 1326 C C . SER A 1 162 ? 6.924 -6.301 -1.126 1.00 83.31 162 SER A C 1
ATOM 1328 O O . SER A 1 162 ? 7.975 -6.279 -1.775 1.00 83.31 162 SER A O 1
ATOM 1330 N N . LYS A 1 163 ? 5.796 -6.844 -1.609 1.00 81.94 163 LYS A N 1
ATOM 1331 C CA . LYS A 1 163 ? 5.724 -7.502 -2.925 1.00 81.94 163 LYS A CA 1
ATOM 1332 C C . LYS A 1 163 ? 6.138 -6.581 -4.065 1.00 81.94 163 LYS A C 1
ATOM 1334 O O . LYS A 1 163 ? 6.824 -7.010 -4.990 1.00 81.94 163 LYS A O 1
ATOM 1339 N N . THR A 1 164 ? 5.720 -5.322 -4.006 1.00 75.69 164 THR A N 1
ATOM 1340 C CA . THR A 1 164 ? 6.001 -4.346 -5.059 1.00 75.69 164 THR A CA 1
ATOM 1341 C C . THR A 1 164 ? 7.471 -3.944 -5.075 1.00 75.69 164 THR A C 1
ATOM 1343 O O . THR A 1 164 ? 8.113 -3.945 -6.126 1.00 75.69 164 THR A O 1
ATOM 1346 N N . MET A 1 165 ? 8.010 -3.590 -3.912 1.00 74.19 165 MET A N 1
ATOM 1347 C CA . MET A 1 165 ? 9.392 -3.138 -3.785 1.00 74.19 165 MET A CA 1
ATOM 1348 C C . MET A 1 165 ? 10.403 -4.278 -3.937 1.00 74.19 165 MET A C 1
ATOM 1350 O O . MET A 1 165 ? 11.598 -4.006 -4.006 1.00 74.19 165 MET A O 1
ATOM 1354 N N . LYS A 1 166 ? 9.937 -5.535 -4.024 1.00 78.38 166 LYS A N 1
ATOM 1355 C CA . LYS A 1 166 ? 10.783 -6.736 -3.996 1.00 78.38 166 LYS A CA 1
ATOM 1356 C C . LYS A 1 166 ? 11.736 -6.712 -2.801 1.00 78.38 166 LYS A C 1
ATOM 1358 O O . LYS A 1 166 ? 12.898 -7.092 -2.925 1.00 78.38 166 LYS A O 1
ATOM 1363 N N . LEU A 1 167 ? 11.242 -6.212 -1.668 1.00 67.81 167 LEU A N 1
ATOM 1364 C CA . LEU A 1 167 ? 11.954 -6.342 -0.404 1.00 67.81 167 LEU A CA 1
ATOM 1365 C C . LEU A 1 167 ? 12.066 -7.838 -0.080 1.00 67.81 167 LEU A C 1
ATOM 1367 O O . LEU A 1 167 ? 11.293 -8.644 -0.612 1.00 67.81 167 LEU A O 1
ATOM 1371 N N . ASP A 1 168 ? 13.016 -8.206 0.781 1.00 61.78 168 ASP A N 1
ATOM 1372 C CA . ASP A 1 168 ? 13.084 -9.557 1.345 1.00 61.78 168 ASP A CA 1
ATOM 1373 C C . ASP A 1 168 ? 11.724 -9.993 1.922 1.00 61.78 168 ASP A C 1
ATOM 1375 O O . ASP A 1 168 ? 10.807 -9.174 2.071 1.00 61.78 168 ASP A O 1
ATOM 1379 N N . LYS A 1 169 ? 11.594 -11.299 2.222 1.00 75.44 169 LYS A N 1
ATOM 1380 C CA . LYS A 1 169 ? 10.363 -11.923 2.739 1.00 75.44 169 LYS A CA 1
ATOM 1381 C C . LYS A 1 169 ? 9.641 -10.958 3.683 1.00 75.44 169 LYS A C 1
ATOM 1383 O O . LYS A 1 169 ? 10.236 -10.478 4.646 1.00 75.44 169 LYS A O 1
ATOM 1388 N N . PHE A 1 170 ? 8.381 -10.671 3.356 1.00 81.94 170 PHE A N 1
ATOM 1389 C CA . PHE A 1 170 ? 7.527 -9.793 4.139 1.00 81.94 170 PHE A CA 1
ATOM 1390 C C . PHE A 1 170 ? 7.621 -10.147 5.630 1.00 81.94 170 PHE A C 1
ATOM 1392 O O . PHE A 1 170 ? 7.465 -11.311 5.998 1.00 81.94 170 PHE A O 1
ATOM 1399 N N . ASP A 1 171 ? 7.941 -9.161 6.471 1.00 81.88 171 ASP A N 1
ATOM 1400 C CA . ASP A 1 171 ? 8.066 -9.389 7.907 1.00 81.88 171 ASP A CA 1
ATOM 1401 C C . ASP A 1 171 ? 6.682 -9.339 8.558 1.00 81.88 171 ASP A C 1
ATOM 1403 O O . ASP A 1 171 ? 6.149 -8.270 8.856 1.00 81.88 171 ASP A O 1
ATOM 1407 N N . ASP A 1 172 ? 6.106 -10.518 8.777 1.00 84.94 172 ASP A N 1
ATOM 1408 C CA . ASP A 1 172 ? 4.831 -10.691 9.473 1.00 84.94 172 ASP A CA 1
ATOM 1409 C C . ASP A 1 172 ? 4.942 -10.433 10.992 1.00 84.94 172 ASP A C 1
ATOM 1411 O O . ASP A 1 172 ? 3.929 -10.216 11.664 1.00 84.94 172 ASP A O 1
ATOM 1415 N N . LYS A 1 173 ? 6.153 -10.433 11.579 1.00 86.12 173 LYS A N 1
ATOM 1416 C CA . LYS A 1 173 ? 6.342 -10.357 13.044 1.00 86.12 173 LYS A CA 1
ATOM 1417 C C . LYS A 1 173 ? 5.671 -9.148 13.704 1.00 86.12 173 LYS A C 1
ATOM 1419 O O . LYS A 1 173 ? 5.047 -9.356 14.747 1.00 86.12 173 LYS A O 1
ATOM 1424 N N . PRO A 1 174 ? 5.718 -7.921 13.145 1.00 86.81 174 PRO A N 1
ATOM 1425 C CA . PRO A 1 174 ? 5.074 -6.754 13.750 1.00 86.81 174 PRO A CA 1
ATOM 1426 C C . PRO A 1 174 ? 3.546 -6.864 13.844 1.00 86.81 174 PRO A C 1
ATOM 1428 O O . PRO A 1 174 ? 2.926 -6.108 14.589 1.00 86.81 174 PRO A O 1
ATOM 1431 N N . PHE A 1 175 ? 2.930 -7.783 13.093 1.00 89.81 175 PHE A N 1
ATOM 1432 C CA . PHE A 1 175 ? 1.482 -7.989 13.063 1.00 89.81 175 PHE A CA 1
ATOM 1433 C C . PHE A 1 175 ? 1.028 -9.198 13.888 1.00 89.81 175 PHE A C 1
ATOM 1435 O O . PHE A 1 175 ? -0.174 -9.380 14.065 1.00 89.81 175 PHE A O 1
ATOM 1442 N N . ARG A 1 176 ? 1.966 -9.985 14.439 1.00 90.25 176 ARG A N 1
ATOM 1443 C CA . ARG A 1 176 ? 1.697 -11.198 15.228 1.00 90.25 176 ARG A CA 1
ATOM 1444 C C . ARG A 1 176 ? 0.696 -10.962 16.351 1.00 90.25 176 ARG A C 1
ATOM 1446 O O . ARG A 1 176 ? -0.279 -11.692 16.472 1.00 90.25 176 ARG A O 1
ATOM 1453 N N . GLU A 1 177 ? 0.955 -9.952 17.174 1.00 88.75 177 GLU A N 1
ATOM 1454 C CA . GLU A 1 177 ? 0.113 -9.637 18.328 1.00 88.75 177 GLU A CA 1
ATOM 1455 C C . GLU A 1 177 ? -1.308 -9.280 17.878 1.00 88.75 177 GLU A C 1
ATOM 1457 O O . GLU A 1 177 ? -2.281 -9.829 18.385 1.00 88.75 177 GLU A O 1
ATOM 1462 N N . SER A 1 178 ? -1.427 -8.425 16.859 1.00 89.12 178 SER A N 1
ATOM 1463 C CA . SER A 1 178 ? -2.718 -8.033 16.291 1.00 89.12 178 SER A CA 1
ATOM 1464 C C . SER A 1 178 ? -3.458 -9.205 15.638 1.00 89.12 178 SER A C 1
ATOM 1466 O O . SER A 1 178 ? -4.686 -9.239 15.691 1.00 89.12 178 SER A O 1
ATOM 1468 N N . TYR A 1 179 ? -2.735 -10.159 15.048 1.00 91.75 179 TYR A N 1
ATOM 1469 C CA . TYR A 1 179 ? -3.283 -11.400 14.499 1.00 91.75 179 TYR A CA 1
ATOM 1470 C C . TYR A 1 179 ? -3.873 -12.292 15.596 1.00 91.75 179 TYR A C 1
ATOM 1472 O O . TYR A 1 179 ? -5.060 -12.616 15.534 1.00 91.75 179 TYR A O 1
ATOM 1480 N N . GLU A 1 180 ? -3.090 -12.632 16.623 1.00 90.00 180 GLU A N 1
ATOM 1481 C CA . GLU A 1 180 ? -3.558 -13.462 17.743 1.00 90.00 180 GLU A CA 1
ATOM 1482 C C . GLU A 1 180 ? -4.773 -12.819 18.418 1.00 90.00 180 GLU A C 1
ATOM 1484 O O . GLU A 1 180 ? -5.778 -13.472 18.707 1.00 90.00 180 GLU A O 1
ATOM 1489 N N . TYR A 1 181 ? -4.716 -11.498 18.584 1.00 88.31 181 TYR A N 1
ATOM 1490 C CA . TYR A 1 181 ? -5.796 -10.723 19.167 1.00 88.31 181 TYR A CA 1
ATOM 1491 C C . TYR A 1 181 ? -7.071 -10.744 18.318 1.00 88.31 181 TYR A C 1
ATOM 1493 O O . TYR A 1 181 ? -8.165 -10.981 18.836 1.00 88.31 181 TYR A O 1
ATOM 1501 N N . ALA A 1 182 ? -6.943 -10.521 17.007 1.00 88.44 182 ALA A N 1
ATOM 1502 C CA . ALA A 1 182 ? -8.065 -10.561 16.075 1.00 88.44 182 ALA A CA 1
ATOM 1503 C C . ALA A 1 182 ? -8.711 -11.950 16.037 1.00 88.44 182 ALA A C 1
ATOM 1505 O O . ALA A 1 182 ? -9.936 -12.056 16.053 1.00 88.44 182 ALA A O 1
ATOM 1506 N N . LYS A 1 183 ? -7.896 -13.009 16.048 1.00 91.31 183 LYS A N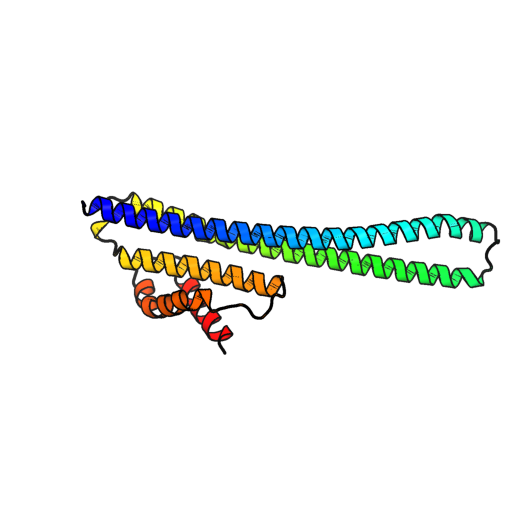 1
ATOM 1507 C CA . LYS A 1 183 ? -8.349 -14.401 16.037 1.00 91.31 183 LYS A CA 1
ATOM 1508 C C . LYS A 1 183 ? -9.162 -14.756 17.280 1.00 91.31 183 LYS A C 1
ATOM 1510 O O . LYS A 1 183 ? -10.238 -15.332 17.153 1.00 91.31 183 LYS A O 1
ATOM 1515 N N . GLN A 1 184 ? -8.697 -14.361 18.464 1.00 88.81 184 GLN A N 1
ATOM 1516 C CA . GLN A 1 184 ? -9.397 -14.619 19.730 1.00 88.81 184 GLN A CA 1
ATOM 1517 C C . GLN A 1 184 ? -10.731 -13.867 19.852 1.00 88.81 184 GLN A C 1
ATOM 1519 O O . GLN A 1 184 ? -11.648 -14.342 20.517 1.00 88.81 184 GLN A O 1
ATOM 1524 N N . ASN A 1 185 ? -10.854 -12.702 19.211 1.00 86.38 185 ASN A N 1
ATOM 1525 C CA . ASN A 1 185 ? -12.025 -11.830 19.335 1.00 86.38 185 ASN A CA 1
ATOM 1526 C C . ASN A 1 185 ? -12.959 -11.866 18.112 1.00 86.38 185 ASN A C 1
ATOM 1528 O O . ASN A 1 185 ? -13.979 -11.176 18.101 1.00 86.38 185 ASN A O 1
ATOM 1532 N N . LEU A 1 186 ? -12.664 -12.678 17.092 1.00 86.25 186 LEU A N 1
ATOM 1533 C CA . LEU A 1 186 ? -13.409 -12.683 15.830 1.00 86.25 186 LEU A CA 1
ATOM 1534 C C . LEU A 1 186 ? -14.906 -12.986 16.014 1.00 86.25 186 LEU A C 1
ATOM 1536 O O . LEU A 1 186 ? -15.759 -12.347 15.392 1.00 86.25 186 LEU A O 1
ATOM 1540 N N . GLU A 1 187 ? -15.238 -13.934 16.892 1.00 83.38 187 GLU A N 1
ATOM 1541 C CA . GLU A 1 187 ? -16.632 -14.257 17.214 1.00 83.38 187 GLU A CA 1
ATOM 1542 C C . GLU A 1 187 ? -17.350 -13.105 17.924 1.00 83.38 187 GLU A C 1
ATOM 1544 O O . GLU A 1 187 ? -18.535 -12.880 17.684 1.00 83.38 187 GLU A O 1
ATOM 1549 N N . LEU A 1 188 ? -16.644 -12.360 18.780 1.00 80.75 188 LEU A N 1
ATOM 1550 C CA . LEU A 1 188 ? -17.188 -11.183 19.459 1.00 80.75 188 LEU A CA 1
ATOM 1551 C C . LEU A 1 188 ? -17.491 -10.071 18.453 1.00 80.75 188 LEU A C 1
ATOM 1553 O O . LEU A 1 188 ? -18.570 -9.490 18.511 1.00 80.75 188 LEU A O 1
ATOM 1557 N N . PHE A 1 189 ? -16.592 -9.832 17.494 1.00 81.50 189 PHE A N 1
ATOM 1558 C CA . PHE A 1 189 ? -16.805 -8.851 16.424 1.00 81.50 189 PHE A CA 1
ATOM 1559 C C . PHE A 1 189 ? -17.958 -9.235 15.490 1.00 81.50 189 PHE A C 1
ATOM 1561 O O . PHE A 1 189 ? -18.631 -8.364 14.951 1.00 81.50 189 PHE A O 1
ATOM 1568 N N . SER A 1 190 ? -18.203 -10.536 15.318 1.00 73.44 190 SER A N 1
ATOM 1569 C CA . SER A 1 190 ? -19.294 -11.047 14.479 1.00 73.44 190 SER A CA 1
ATOM 1570 C C . SER A 1 190 ? -20.671 -10.952 15.150 1.00 73.44 190 SER A C 1
ATOM 1572 O O . SER A 1 190 ? -21.683 -11.036 14.465 1.00 73.44 190 SER A O 1
ATOM 1574 N N . LYS A 1 191 ? -20.719 -10.815 16.483 1.00 70.12 191 LYS A N 1
ATOM 1575 C CA . LYS A 1 191 ? -21.959 -10.664 17.270 1.00 70.12 191 LYS A CA 1
ATOM 1576 C C . LYS A 1 191 ? -22.374 -9.206 17.472 1.00 70.12 191 LYS A C 1
ATOM 1578 O O . LYS A 1 191 ? -23.487 -8.953 17.916 1.00 70.12 191 LYS A O 1
ATOM 1583 N N . SER A 1 192 ? -21.472 -8.268 17.216 1.00 65.12 192 SER A N 1
ATOM 1584 C CA . SER A 1 192 ? -21.729 -6.830 17.282 1.00 65.12 192 SER A CA 1
ATOM 1585 C C . SER A 1 192 ? -22.255 -6.288 15.954 1.00 65.12 192 SER A C 1
ATOM 1587 O O . SER A 1 192 ? -21.833 -6.761 14.902 1.00 65.12 192 SER A O 1
ATOM 1589 N N . ASP A 1 193 ? -23.079 -5.238 16.008 1.00 63.31 193 ASP A N 1
ATOM 1590 C CA . ASP A 1 193 ? -23.688 -4.549 14.852 1.00 63.31 193 ASP A CA 1
ATOM 1591 C C . ASP A 1 193 ? -22.681 -3.761 13.975 1.00 63.31 193 ASP A C 1
ATOM 1593 O O . ASP A 1 193 ? -23.009 -2.743 13.368 1.00 63.31 193 ASP A O 1
ATOM 1597 N N . TYR A 1 194 ? -21.414 -4.179 13.915 1.00 66.19 194 TYR A N 1
ATOM 1598 C CA . TYR A 1 194 ? -20.394 -3.530 13.092 1.00 66.19 194 TYR A CA 1
ATOM 1599 C C . TYR A 1 194 ? -20.521 -4.014 11.639 1.00 66.19 194 TYR A C 1
ATOM 1601 O O . TYR A 1 194 ? -19.896 -4.992 11.234 1.00 66.19 194 TYR A O 1
ATOM 1609 N N . GLU A 1 195 ? -21.344 -3.318 10.853 1.00 58.78 195 GLU A N 1
ATOM 1610 C CA . GLU A 1 195 ? -21.757 -3.716 9.493 1.00 58.78 195 GLU A CA 1
ATOM 1611 C C . GLU A 1 195 ? -20.614 -3.833 8.463 1.00 58.78 195 GLU A C 1
ATOM 1613 O O . GLU A 1 195 ? -20.752 -4.533 7.462 1.00 58.78 195 GLU A O 1
ATOM 1618 N N . THR A 1 196 ? -19.462 -3.193 8.683 1.00 65.19 196 THR A N 1
ATOM 1619 C CA . THR A 1 196 ? -18.375 -3.124 7.687 1.00 65.19 196 THR A CA 1
ATOM 1620 C C . THR A 1 196 ? -16.999 -3.201 8.329 1.00 65.19 196 THR A C 1
ATOM 1622 O O . THR A 1 196 ? -16.552 -2.219 8.913 1.00 65.19 196 THR A O 1
ATOM 1625 N N . GLY A 1 197 ? -16.309 -4.336 8.157 1.00 74.00 197 GLY A N 1
ATOM 1626 C CA . GLY A 1 197 ? -14.888 -4.507 8.505 1.00 74.00 197 GLY A CA 1
ATOM 1627 C C . GLY A 1 197 ? -14.513 -5.894 9.034 1.00 74.00 197 GLY A C 1
ATOM 1628 O O . GLY A 1 197 ? -13.353 -6.292 8.936 1.00 74.00 197 GLY A O 1
ATOM 1629 N N . VAL A 1 198 ? -15.486 -6.685 9.502 1.00 85.00 198 VAL A N 1
ATOM 1630 C CA . VAL A 1 198 ? -15.243 -8.057 9.991 1.00 85.00 198 VAL A CA 1
ATOM 1631 C C . VAL A 1 198 ? -14.639 -8.947 8.902 1.00 85.00 198 VAL A C 1
ATOM 1633 O O . VAL A 1 198 ? -13.672 -9.657 9.164 1.00 85.00 198 VAL A O 1
ATOM 1636 N N . ASP A 1 199 ? -15.125 -8.866 7.664 1.00 87.44 199 ASP A N 1
ATOM 1637 C CA . ASP A 1 199 ? -14.574 -9.662 6.558 1.00 87.44 199 ASP A CA 1
ATOM 1638 C C . ASP A 1 199 ? -13.133 -9.272 6.205 1.00 87.44 199 ASP A C 1
ATOM 1640 O O . ASP A 1 199 ? -12.328 -10.122 5.825 1.00 87.44 199 ASP A O 1
ATOM 1644 N N . ARG A 1 200 ? -12.761 -8.005 6.414 1.00 87.81 200 ARG A N 1
ATOM 1645 C CA . ARG A 1 200 ? -11.371 -7.554 6.280 1.00 87.81 200 ARG A CA 1
ATOM 1646 C C . ARG A 1 200 ? -10.483 -8.181 7.350 1.00 87.81 200 ARG A C 1
ATOM 1648 O O . ARG A 1 200 ? -9.384 -8.626 7.036 1.00 87.81 200 ARG A O 1
ATOM 1655 N N . ILE A 1 201 ? -10.966 -8.236 8.593 1.00 90.75 201 ILE A N 1
ATOM 1656 C CA . ILE A 1 201 ? -10.264 -8.877 9.712 1.00 90.75 201 ILE A CA 1
ATOM 1657 C C . ILE A 1 201 ? -10.122 -10.385 9.456 1.00 90.75 201 ILE A C 1
ATOM 1659 O O . ILE A 1 201 ? -9.035 -10.924 9.640 1.00 90.75 201 ILE A O 1
ATOM 1663 N N . LYS A 1 202 ? -11.175 -11.057 8.969 1.00 90.44 202 LYS A N 1
ATOM 1664 C CA . LYS A 1 202 ? -11.113 -12.475 8.569 1.00 90.44 202 LYS A CA 1
ATOM 1665 C C . LYS A 1 202 ? -10.051 -12.705 7.504 1.00 90.44 202 LYS A C 1
ATOM 1667 O O . LYS A 1 202 ? -9.191 -13.560 7.679 1.00 90.44 202 LYS A O 1
ATOM 1672 N N . LYS A 1 203 ? -10.072 -11.902 6.438 1.00 91.44 203 LYS A N 1
ATOM 1673 C CA . LYS A 1 203 ? -9.088 -12.004 5.360 1.00 91.44 203 LYS A CA 1
ATOM 1674 C C . LYS A 1 203 ? -7.662 -11.791 5.874 1.00 91.44 203 LYS A C 1
ATOM 1676 O O . LYS A 1 203 ? -6.768 -12.531 5.489 1.00 91.44 203 LYS A O 1
ATOM 1681 N N . PHE A 1 204 ? -7.459 -10.829 6.774 1.00 92.81 204 PHE A N 1
ATOM 1682 C CA . PHE A 1 204 ? -6.172 -10.627 7.438 1.00 92.81 204 PHE A CA 1
ATOM 1683 C C . PHE A 1 204 ? -5.705 -11.882 8.188 1.00 92.81 204 PHE A C 1
ATOM 1685 O O . PHE A 1 204 ? -4.566 -12.294 8.002 1.00 92.81 204 PHE A O 1
ATOM 1692 N N . ILE A 1 205 ? -6.578 -12.516 8.977 1.00 92.25 205 ILE A N 1
ATOM 1693 C CA . ILE A 1 205 ? -6.264 -13.762 9.694 1.00 92.25 205 ILE A CA 1
ATOM 1694 C C . ILE A 1 205 ? -5.874 -14.869 8.704 1.00 92.25 205 ILE A C 1
ATOM 1696 O O . ILE A 1 205 ? -4.835 -15.502 8.873 1.00 92.25 205 ILE A O 1
ATOM 1700 N N . GLU A 1 206 ? -6.667 -15.074 7.650 1.00 93.00 206 GLU A N 1
ATOM 1701 C CA . GLU A 1 206 ? -6.402 -16.101 6.636 1.00 93.00 206 GLU A CA 1
ATOM 1702 C C . GLU A 1 206 ? -5.089 -15.871 5.878 1.00 93.00 206 GLU A C 1
ATOM 1704 O O . GLU A 1 206 ? -4.343 -16.818 5.621 1.00 93.00 206 GLU A O 1
ATOM 1709 N N . ASP A 1 207 ? -4.817 -14.630 5.476 1.00 90.69 207 ASP A N 1
ATOM 1710 C CA . ASP A 1 207 ? -3.613 -14.282 4.723 1.00 90.69 207 ASP A CA 1
ATOM 1711 C C . ASP A 1 207 ? -2.365 -14.396 5.612 1.00 90.69 207 ASP A C 1
ATOM 1713 O O . ASP A 1 207 ? -1.343 -14.920 5.163 1.00 90.69 207 ASP A O 1
ATOM 1717 N N . PHE A 1 208 ? -2.470 -14.013 6.888 1.00 90.69 208 PHE A N 1
ATOM 1718 C CA . PHE A 1 208 ? -1.407 -14.182 7.876 1.00 90.69 208 PHE A CA 1
ATOM 1719 C C . PHE A 1 208 ? -1.065 -15.670 8.092 1.00 90.69 208 PHE A C 1
ATOM 1721 O O . PHE A 1 208 ? 0.101 -16.055 8.006 1.00 90.69 208 PHE A O 1
ATOM 1728 N N . GLU A 1 209 ? -2.070 -16.536 8.278 1.00 90.38 209 GLU A N 1
ATOM 1729 C CA . GLU A 1 209 ? -1.873 -17.989 8.442 1.00 90.38 209 GLU A CA 1
ATOM 1730 C C . GLU A 1 209 ? -1.246 -18.660 7.210 1.00 90.38 209 GLU A C 1
ATOM 1732 O O . GLU A 1 209 ? -0.494 -19.630 7.337 1.00 90.38 209 GLU A O 1
ATOM 1737 N N . LYS A 1 210 ? -1.556 -18.170 6.003 1.00 87.81 210 LYS A N 1
ATOM 1738 C CA . LYS A 1 210 ? -0.967 -18.687 4.758 1.00 87.81 210 LYS A CA 1
ATOM 1739 C C . LYS A 1 210 ? 0.506 -18.315 4.622 1.00 87.81 210 LYS A C 1
ATOM 1741 O O . LYS A 1 210 ? 1.271 -19.138 4.134 1.00 87.81 210 LYS A O 1
ATOM 1746 N N . ASN A 1 211 ? 0.892 -17.106 5.027 1.00 80.00 211 ASN A N 1
ATOM 1747 C CA . ASN A 1 211 ? 2.265 -16.605 4.885 1.00 80.00 211 ASN A CA 1
ATOM 1748 C C . ASN A 1 211 ? 3.232 -17.161 5.949 1.00 80.00 211 ASN A C 1
ATOM 1750 O O . ASN A 1 211 ? 4.455 -17.113 5.772 1.00 80.00 211 ASN A O 1
ATOM 1754 N N . GLU A 1 212 ? 2.690 -17.713 7.036 1.00 70.56 212 GLU A N 1
ATOM 1755 C CA . GLU A 1 212 ? 3.469 -18.360 8.090 1.00 70.56 212 GLU A CA 1
ATOM 1756 C C . GLU A 1 212 ? 3.929 -19.791 7.738 1.00 70.56 212 GLU A C 1
ATOM 1758 O O . GLU A 1 212 ? 4.913 -20.270 8.306 1.00 70.56 212 GLU A O 1
ATOM 1763 N N . LYS A 1 213 ? 3.245 -20.458 6.798 1.00 55.56 213 LYS A N 1
ATOM 1764 C CA . LYS A 1 213 ? 3.594 -21.796 6.286 1.00 55.56 213 LYS A CA 1
ATOM 1765 C C . LYS A 1 213 ? 4.705 -21.744 5.237 1.00 55.56 213 LYS A C 1
ATOM 1767 O O . LYS A 1 213 ? 5.491 -22.716 5.206 1.00 55.56 213 LYS A O 1
#

Secondary structure (DSSP, 8-state):
--HHHHHHHHHHHHHHHHHHHHHHHHHHHHHHHHHHHHHHHHHHHHHHHHHHHHHHHHHHHHHHHHTT-S-HHHHHHHHHHHHHHHHHHHHHHHHHHHHHHHHHHHHHHHHIIIIIIIHHHHHHHHHHHH-TTGGGS-HHHHHHHHHHHHHHHHHHHHHHHHHHHT-SS---GGGHHHHHHHHHHHHHHHHS---SSHHHHHHHHHHHHHHH-

Foldseek 3Di:
DDPLVVLLVLLVVLLVVLVVLLVVLVVLLVVVLVVLVVVLVVLVVVLVVLVVVLVVCCVPVVVCVVVVVDPPVCVVVNVVVVVVNVVSNVVSVVVNVVSVVLSVVLVVLSCCLNVVPSVVVSVVSVVLSPDPPVPPDPSVLSSLQSLLQSLLSSQVSQVSSCVSVVPPQRPCPVCVVSLVSLVVCLVVNVPDPPVDRSVSSVVSNVVSVVSVD

Radius of gyration: 27.77 Å; chains: 1; bounding box: 59×36×88 Å